Protein AF-A0A177NGC6-F1 (afdb_monomer_lite)

pLDDT: mean 91.25, std 7.5, range [57.97, 98.06]

Organism: NCBI:txid702114

Radius of gyration: 17.83 Å; chains: 1; bounding box: 45×36×46 Å

InterPro domains:
  IPR018560 Domain of unknown function DUF2016 [PF09436] (1-61)
  IPR022499 ParB-related, ThiF-related cassette, protein A [TIGR03735] (10-179)
  IPR028090 JAB domain, prokaryotic [PF14464] (69-160)

Secondary structure (DSSP, 8-state):
---SSSSPPPPPPTT-EEEEEETTEEEEEEE-SSEEEEEEEEE-SS--SS------EEEETT-PBPHHHHHHHHHHHHHHTTS--EEEEEEETTTTEEEEE---EEEEETTEEEE---PPTTEEEEEEEEE-TTSPP---HHHHHHGGG-EEEEEEEE-TTSS-EEEEEEEETTEEEE-S-GGGGB-

Foldseek 3Di:
DAAQDDDGDDADDALDWDWDQAQQGIWIFYHYPFKTFTGDPDGDPGGDPHHDPPDGDIDTPLAFAAVVVVVVVLVVLLVQAPWKAKWFFKQQQVVRHTDIGGFAWPDTDQQDTDGDPDDPPRIDTAEIEMENRQAADDDDVVNLVVLQQDQYKYKYWHNSNDPIDMFIWGRDNSDTDGDPDPCVRYD

Structure (mmCIF, N/CA/C/O backbone):
data_AF-A0A177NGC6-F1
#
_entry.id   AF-A0A177NGC6-F1
#
loop_
_atom_site.group_PDB
_atom_site.id
_atom_site.type_symbol
_atom_site.label_atom_id
_atom_site.label_alt_id
_atom_site.label_comp_id
_atom_site.label_asym_id
_atom_site.label_entity_id
_atom_site.label_seq_id
_atom_site.pdbx_PDB_ins_code
_atom_site.Cartn_x
_atom_site.Cartn_y
_atom_site.Cartn_z
_atom_site.occupancy
_atom_site.B_iso_or_equiv
_atom_site.auth_seq_id
_atom_site.auth_comp_id
_atom_site.auth_asym_id
_atom_site.auth_atom_id
_atom_site.pdbx_PDB_model_num
ATOM 1 N N . MET A 1 1 ? -10.668 3.795 23.012 1.00 88.81 1 MET A N 1
ATOM 2 C CA . MET A 1 1 ? -11.627 2.672 23.129 1.00 88.81 1 MET A CA 1
ATOM 3 C C . MET A 1 1 ? -12.893 3.051 22.392 1.00 88.81 1 MET A C 1
ATOM 5 O O . MET A 1 1 ? -13.293 4.201 22.513 1.00 88.81 1 MET A O 1
ATOM 9 N N . GLN A 1 2 ? -13.501 2.135 21.643 1.00 92.44 2 GLN A N 1
ATOM 10 C CA . GLN A 1 2 ? -14.753 2.387 20.935 1.00 92.44 2 GLN A CA 1
ATOM 11 C C . GLN A 1 2 ? -15.916 2.480 21.943 1.00 92.44 2 GLN A C 1
ATOM 13 O O . GLN A 1 2 ? -16.160 1.507 22.665 1.00 92.44 2 GLN A O 1
ATOM 18 N N . PRO A 1 3 ? -16.642 3.611 22.022 1.00 90.31 3 PRO A N 1
ATOM 19 C CA . PRO A 1 3 ? -17.771 3.750 22.939 1.00 90.31 3 PRO A CA 1
ATOM 20 C C . PRO A 1 3 ? -18.881 2.746 22.615 1.00 90.31 3 PRO A C 1
ATOM 22 O O . PRO A 1 3 ? -19.220 2.551 21.449 1.00 90.31 3 PRO A O 1
ATOM 25 N N . LEU A 1 4 ? -19.442 2.107 23.645 1.00 89.19 4 LEU A N 1
ATOM 26 C CA . LEU A 1 4 ? -20.596 1.209 23.496 1.00 89.19 4 LEU A CA 1
ATOM 27 C C . LEU A 1 4 ? -21.888 1.994 23.212 1.00 89.19 4 LEU A C 1
ATOM 29 O O . LEU A 1 4 ? -22.722 1.555 22.425 1.00 89.19 4 LEU A O 1
ATOM 33 N N . PHE A 1 5 ? -22.014 3.168 23.831 1.00 85.31 5 PHE A N 1
ATOM 34 C CA . PHE A 1 5 ? -23.081 4.146 23.636 1.00 85.31 5 PHE A CA 1
ATOM 35 C C . PHE A 1 5 ? -22.455 5.543 23.525 1.00 85.31 5 PHE A C 1
ATOM 37 O O . PHE A 1 5 ? -21.385 5.776 24.093 1.00 85.31 5 PHE A O 1
ATOM 44 N N . GLY A 1 6 ? -23.124 6.473 22.842 1.00 75.94 6 GLY A N 1
ATOM 45 C CA . GLY A 1 6 ? -22.646 7.848 22.663 1.00 75.94 6 GLY A CA 1
ATOM 46 C C . GLY A 1 6 ? -21.999 8.104 21.300 1.00 75.94 6 GLY A C 1
ATOM 47 O O . GLY A 1 6 ? -22.245 7.380 20.335 1.00 75.94 6 GLY A O 1
ATOM 48 N N . GLU A 1 7 ? -21.218 9.179 21.213 1.00 74.50 7 GLU A N 1
ATOM 49 C CA . GLU A 1 7 ? -20.669 9.682 19.951 1.00 74.50 7 GLU A CA 1
ATOM 50 C C . GLU A 1 7 ? -19.548 8.794 19.390 1.00 74.50 7 GLU A C 1
ATOM 52 O O . GLU 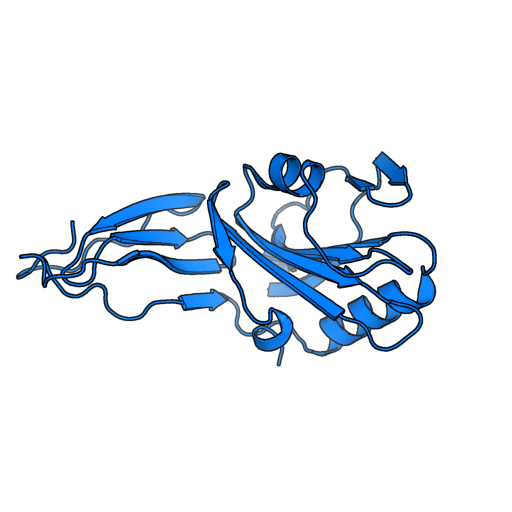A 1 7 ? -18.779 8.163 20.121 1.00 74.50 7 GLU A O 1
ATOM 57 N N . LYS A 1 8 ? -19.450 8.750 18.055 1.00 82.62 8 LYS A N 1
ATOM 58 C CA . LYS A 1 8 ? -18.365 8.064 17.346 1.00 82.62 8 LYS A CA 1
ATOM 59 C C . LYS A 1 8 ? -17.031 8.721 17.711 1.00 82.62 8 LYS A C 1
ATOM 61 O O . LYS A 1 8 ? -16.960 9.936 17.874 1.00 82.62 8 LYS A O 1
ATOM 66 N N . LEU A 1 9 ? -15.962 7.925 17.787 1.00 87.88 9 LEU A N 1
ATOM 67 C CA . LEU A 1 9 ? -14.617 8.476 17.939 1.00 87.88 9 LEU A CA 1
ATOM 68 C C . LEU A 1 9 ? -14.339 9.500 16.824 1.00 87.88 9 LEU A C 1
ATOM 70 O O . LEU A 1 9 ? -14.693 9.235 15.669 1.00 87.88 9 LEU A O 1
ATOM 74 N N . PRO A 1 10 ? -13.672 10.627 17.134 1.00 89.88 10 PRO A N 1
ATOM 75 C CA . PRO A 1 10 ? -13.247 11.572 16.107 1.00 89.88 10 PRO A CA 1
ATOM 76 C C . PRO A 1 10 ? -12.348 10.865 15.090 1.00 89.88 10 PRO A C 1
ATOM 78 O O . PRO A 1 10 ? -11.747 9.833 1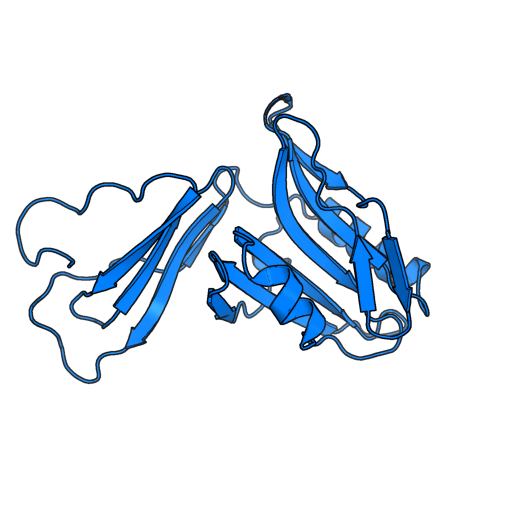5.407 1.00 89.88 10 PRO A O 1
ATOM 81 N N . ALA A 1 11 ? -12.235 11.408 13.879 1.00 87.44 11 ALA A N 1
ATOM 82 C CA . ALA A 1 11 ? -11.290 10.886 12.893 1.00 87.44 11 ALA A CA 1
ATOM 83 C C . ALA A 1 11 ? -9.856 10.875 13.468 1.00 87.44 11 ALA A C 1
ATOM 85 O O . ALA A 1 11 ? -9.528 11.737 14.292 1.00 87.44 11 ALA A O 1
ATOM 86 N N . PRO A 1 12 ? -9.009 9.896 13.101 1.00 89.50 12 PRO A N 1
ATOM 87 C CA . PRO A 1 12 ? -7.597 9.947 13.458 1.00 89.50 12 PRO A CA 1
ATOM 88 C C . PRO A 1 12 ? -6.943 11.203 12.865 1.00 89.50 12 PRO A C 1
ATOM 90 O O . PRO A 1 12 ? -7.346 11.686 11.807 1.00 89.50 12 PRO A O 1
ATOM 93 N N . GLU A 1 13 ? -5.938 11.738 13.556 1.00 88.12 13 GLU A N 1
ATOM 94 C CA . GLU A 1 13 ? -5.143 12.848 13.029 1.00 88.12 13 GLU A CA 1
ATOM 95 C C . GLU A 1 13 ? -4.376 12.394 11.770 1.00 88.12 13 GLU A C 1
ATOM 97 O O . GLU A 1 13 ? -3.762 11.321 11.803 1.00 88.12 13 GLU A O 1
ATOM 102 N N . PRO A 1 14 ? -4.373 13.184 10.677 1.00 87.06 14 PRO A N 1
ATOM 103 C CA . PRO A 1 14 ? -3.610 12.855 9.477 1.00 87.06 14 PRO A CA 1
ATOM 104 C C . PRO A 1 14 ? -2.121 12.624 9.754 1.00 87.06 14 PRO A C 1
ATOM 106 O O . PRO A 1 14 ? -1.496 13.358 10.518 1.00 87.06 14 PRO A O 1
ATOM 109 N N . GLY A 1 15 ? -1.555 11.590 9.131 1.00 81.94 15 GLY A N 1
ATOM 110 C CA . GLY A 1 15 ? -0.153 11.194 9.287 1.00 81.94 15 GLY A CA 1
ATOM 111 C C . GLY A 1 15 ? 0.155 10.445 10.588 1.00 81.94 15 GLY A C 1
ATOM 112 O O . GLY A 1 15 ? 1.295 10.044 10.799 1.00 81.94 15 GLY A O 1
ATOM 113 N N . LYS A 1 16 ? -0.837 10.218 11.457 1.00 87.69 16 LYS A N 1
ATOM 114 C CA . LYS A 1 16 ? -0.690 9.421 12.681 1.00 87.69 16 LYS A CA 1
ATOM 115 C C . LYS A 1 16 ? -1.552 8.166 12.615 1.00 87.69 16 LYS A C 1
ATOM 117 O O . LYS A 1 16 ? -2.513 8.076 11.852 1.00 87.69 16 LYS A O 1
ATOM 122 N N . HIS A 1 17 ? -1.218 7.199 13.462 1.00 93.06 17 HIS A N 1
ATOM 123 C CA . HIS A 1 17 ? -2.052 6.031 13.711 1.00 93.06 17 HIS A CA 1
ATOM 124 C C . HIS A 1 17 ? -2.487 5.983 15.177 1.00 93.06 17 HIS A C 1
ATOM 126 O O . HIS A 1 17 ? -1.847 6.557 16.059 1.00 93.06 17 HIS A O 1
ATOM 132 N N . ARG A 1 18 ? -3.584 5.278 15.444 1.00 95.06 18 ARG A N 1
ATOM 133 C CA . ARG A 1 18 ? -4.042 4.954 16.797 1.00 95.06 18 ARG A CA 1
ATOM 134 C C . ARG A 1 18 ? -4.534 3.518 16.866 1.00 95.06 18 ARG A C 1
ATOM 136 O O . ARG A 1 18 ? -4.994 2.968 15.870 1.00 95.06 18 ARG A O 1
ATOM 143 N N . PHE A 1 19 ? -4.529 2.955 18.068 1.00 96.44 19 PHE A N 1
ATOM 144 C CA . PHE A 1 19 ? -5.180 1.678 18.340 1.00 96.44 19 PHE A CA 1
ATOM 145 C C . PHE A 1 19 ? -6.566 1.903 18.937 1.00 96.44 19 PHE A C 1
ATOM 147 O O . PHE A 1 19 ? -6.741 2.674 19.886 1.00 96.44 19 PHE A O 1
ATOM 154 N N . VAL A 1 20 ? -7.559 1.206 18.392 1.00 96.31 20 VAL A N 1
ATOM 155 C CA . VAL A 1 20 ? -8.933 1.228 18.890 1.00 96.31 20 VAL A CA 1
ATOM 156 C C . VAL A 1 20 ? -9.332 -0.178 19.299 1.00 96.31 20 VAL A C 1
ATOM 158 O O . VAL A 1 20 ? -9.279 -1.115 18.510 1.00 96.31 20 VAL A O 1
ATOM 161 N N . ILE A 1 21 ? -9.749 -0.315 20.554 1.00 96.75 21 ILE A N 1
ATOM 162 C CA . ILE A 1 21 ? -10.333 -1.549 21.076 1.00 96.75 21 ILE A CA 1
ATOM 163 C C . ILE A 1 21 ? -11.853 -1.432 20.994 1.00 96.75 21 ILE A C 1
ATOM 165 O O . ILE A 1 21 ? -12.414 -0.445 21.480 1.00 96.75 21 ILE A O 1
ATOM 169 N N . GLY A 1 22 ? -12.500 -2.432 20.404 1.00 95.75 22 GLY A N 1
ATOM 170 C CA . GLY A 1 22 ? -13.951 -2.589 20.344 1.00 95.75 22 GLY A CA 1
ATOM 171 C C . GLY A 1 22 ? -14.372 -4.009 20.717 1.00 95.75 22 GLY A C 1
ATOM 172 O O . GLY A 1 22 ? -13.558 -4.796 21.200 1.00 95.75 22 GLY A O 1
ATOM 173 N N . GLN A 1 23 ? -15.647 -4.347 20.528 1.00 96.00 23 GLN A N 1
ATOM 174 C CA . GLN A 1 23 ? -16.188 -5.646 20.955 1.00 96.00 23 GLN A CA 1
ATOM 175 C C . GLN A 1 23 ? -15.504 -6.846 20.274 1.00 96.00 23 GLN A C 1
ATOM 177 O O . GLN A 1 23 ? -15.455 -7.924 20.865 1.00 96.00 23 GLN A O 1
ATOM 182 N N . GLU A 1 24 ? -14.983 -6.665 19.054 1.00 95.88 24 GLU A N 1
ATOM 183 C CA . GLU A 1 24 ? -14.336 -7.702 18.242 1.00 95.88 24 GLU A CA 1
ATOM 184 C C . GLU A 1 24 ? -12.838 -7.886 18.551 1.00 95.88 24 GLU A C 1
ATOM 186 O O . GLU A 1 24 ? -12.244 -8.888 18.148 1.00 95.88 24 GLU A O 1
ATOM 191 N N . GLY A 1 25 ? -12.207 -6.939 19.254 1.00 96.88 25 GLY A N 1
ATOM 192 C CA . GLY A 1 25 ? -10.763 -6.927 19.498 1.00 96.88 25 GLY A CA 1
ATOM 193 C C . GLY A 1 25 ? -10.137 -5.553 19.279 1.00 96.88 25 GLY A C 1
ATOM 194 O O . GLY A 1 25 ? -10.729 -4.532 19.621 1.00 96.88 25 GLY A O 1
ATOM 195 N N . VAL A 1 26 ? -8.925 -5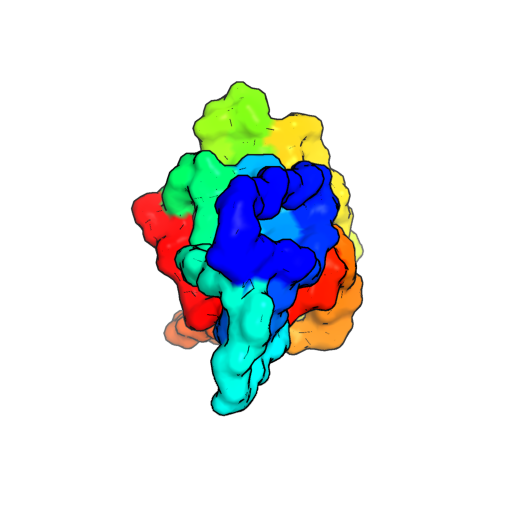.533 18.731 1.00 97.50 26 VAL A N 1
ATOM 196 C CA . VAL A 1 26 ? -8.105 -4.337 18.516 1.00 97.50 26 VAL A CA 1
ATOM 197 C C . VAL A 1 26 ? -7.877 -4.129 17.025 1.00 97.50 26 VAL A C 1
ATOM 199 O O . VAL A 1 26 ? -7.474 -5.056 16.321 1.00 97.50 26 VAL A O 1
ATOM 202 N N . VAL A 1 27 ? -8.081 -2.899 16.562 1.00 97.19 27 VAL A N 1
ATOM 203 C CA . VAL A 1 27 ? -7.704 -2.439 15.220 1.00 97.19 27 VAL A CA 1
ATOM 204 C C . VAL A 1 27 ? -6.692 -1.304 15.311 1.00 97.19 27 VAL A C 1
ATOM 206 O O . VAL A 1 27 ? -6.683 -0.547 16.285 1.00 97.19 27 VAL A O 1
ATOM 209 N N . ILE A 1 28 ? -5.867 -1.169 14.278 1.00 96.56 28 ILE A N 1
ATOM 210 C CA . ILE A 1 28 ? -5.161 0.074 13.978 1.00 96.56 28 ILE A CA 1
ATOM 211 C C . ILE A 1 28 ? -6.064 0.935 13.092 1.00 96.56 28 ILE A C 1
ATOM 213 O O . ILE A 1 28 ? -6.726 0.423 12.190 1.00 96.56 28 ILE A O 1
ATOM 217 N N . GLU A 1 29 ? -6.095 2.234 13.351 1.00 96.31 29 GLU A N 1
ATOM 218 C CA . GLU A 1 29 ? -6.732 3.234 12.499 1.00 96.31 29 GLU A CA 1
ATOM 219 C C . GLU A 1 29 ? -5.707 4.296 12.128 1.00 96.31 29 GLU A C 1
ATOM 221 O O . GLU A 1 29 ? -5.017 4.816 13.008 1.00 96.31 29 GLU A O 1
ATOM 226 N N . ALA A 1 30 ? -5.630 4.643 10.849 1.00 95.75 30 ALA A N 1
ATOM 227 C CA . ALA A 1 30 ? -4.755 5.705 10.376 1.00 95.75 30 ALA A CA 1
ATOM 228 C C . ALA A 1 30 ? -5.333 6.360 9.120 1.00 95.75 30 ALA A C 1
ATOM 230 O O . ALA A 1 30 ? -6.052 5.726 8.346 1.00 95.75 30 ALA A O 1
ATOM 231 N N . ILE A 1 31 ? -5.007 7.635 8.926 1.00 95.44 31 ILE A N 1
ATOM 232 C CA . ILE A 1 31 ? -5.343 8.384 7.717 1.00 95.44 31 ILE A CA 1
ATOM 233 C C . ILE A 1 31 ? -4.133 9.208 7.286 1.00 95.44 31 ILE A C 1
ATOM 235 O O . ILE A 1 31 ? -3.449 9.789 8.126 1.00 95.44 31 ILE A O 1
ATOM 239 N N . ASN A 1 32 ? -3.842 9.250 5.994 1.00 94.06 32 ASN A N 1
ATOM 240 C CA . ASN A 1 32 ? -2.907 10.202 5.399 1.00 94.06 32 ASN A CA 1
ATOM 241 C C . ASN A 1 32 ? -3.555 10.831 4.159 1.00 94.06 32 ASN A C 1
ATOM 243 O O . ASN A 1 32 ? -4.772 10.743 3.991 1.00 94.06 32 ASN A O 1
ATOM 247 N N . GLU A 1 33 ? -2.770 11.487 3.305 1.00 94.25 33 GLU A N 1
ATOM 248 C CA . GLU A 1 33 ? -3.295 12.142 2.105 1.00 94.25 33 GLU A CA 1
ATOM 249 C C . GLU A 1 33 ? -4.059 11.181 1.186 1.00 94.25 33 GLU A C 1
ATOM 251 O O . GLU A 1 33 ? -5.142 11.510 0.718 1.00 94.25 33 GLU A O 1
ATOM 256 N N . VAL A 1 34 ? -3.571 9.951 1.032 1.00 96.38 34 VAL A N 1
ATOM 257 C CA . VAL A 1 34 ? -4.033 9.014 0.000 1.00 96.38 34 VAL A CA 1
ATOM 258 C C . VAL A 1 34 ? -4.809 7.815 0.533 1.00 96.38 34 VAL A C 1
ATOM 260 O O . VAL A 1 34 ? -5.567 7.196 -0.213 1.00 96.38 34 VAL A O 1
ATOM 263 N N . LEU A 1 35 ? -4.659 7.488 1.815 1.00 95.81 35 LEU A N 1
ATOM 264 C CA . LEU A 1 35 ? -5.142 6.256 2.429 1.00 95.81 35 LEU A CA 1
ATOM 265 C C . LEU A 1 35 ? -5.920 6.546 3.712 1.00 95.81 35 LEU A C 1
ATOM 267 O O . LEU A 1 35 ? -5.511 7.344 4.554 1.00 95.81 35 LEU A O 1
ATOM 271 N N . GLU A 1 36 ? -7.024 5.829 3.886 1.00 95.50 36 GLU A N 1
ATOM 272 C CA . GLU A 1 36 ? -7.676 5.612 5.174 1.00 95.50 36 GLU A CA 1
ATOM 273 C C . GLU A 1 36 ? -7.688 4.109 5.450 1.00 95.50 36 GLU A C 1
ATOM 275 O O . GLU A 1 36 ? -8.107 3.319 4.603 1.00 95.50 36 GLU A O 1
ATOM 280 N N . VAL A 1 37 ? -7.225 3.704 6.630 1.00 95.62 37 VAL A N 1
ATOM 281 C CA . VAL A 1 37 ? -7.147 2.290 7.002 1.00 95.62 37 VAL A CA 1
ATOM 282 C C . VAL A 1 37 ? -7.783 2.031 8.356 1.00 95.62 37 VAL A C 1
ATOM 284 O O . VAL A 1 37 ? -7.637 2.810 9.301 1.00 95.62 37 VAL A O 1
ATOM 287 N N . ARG A 1 38 ? -8.451 0.882 8.451 1.00 95.50 38 ARG A N 1
ATOM 288 C CA . ARG A 1 38 ? -8.871 0.261 9.706 1.00 95.50 38 ARG A CA 1
ATOM 289 C C . ARG A 1 38 ? -8.603 -1.232 9.618 1.00 95.50 38 ARG A C 1
ATOM 291 O O . ARG A 1 38 ? -9.365 -1.948 8.974 1.00 95.50 38 ARG A O 1
ATOM 298 N N . LEU A 1 39 ? -7.524 -1.699 10.239 1.00 95.62 39 LEU A N 1
ATOM 299 C CA . LEU A 1 39 ? -7.040 -3.071 10.063 1.00 95.62 39 LEU A CA 1
ATOM 300 C C . LEU A 1 39 ? -6.959 -3.820 11.396 1.00 95.62 39 LEU A C 1
ATOM 302 O O . LEU A 1 39 ? -6.574 -3.226 12.405 1.00 95.62 39 LEU A O 1
ATOM 306 N N . PRO A 1 40 ? -7.329 -5.112 11.433 1.00 95.25 40 PRO A N 1
ATOM 307 C CA . PRO A 1 40 ? -7.295 -5.902 12.656 1.00 95.25 40 PRO A CA 1
ATOM 308 C C . PRO A 1 40 ? -5.854 -6.153 13.106 1.00 95.25 40 PRO A C 1
ATOM 310 O O . PRO A 1 40 ? -5.032 -6.642 12.340 1.00 95.25 40 PRO A O 1
ATOM 313 N N . VAL A 1 41 ? -5.579 -5.867 14.377 1.00 96.06 41 VAL A N 1
ATOM 314 C CA . VAL A 1 41 ? -4.292 -6.136 15.043 1.00 96.06 41 VAL A CA 1
ATOM 315 C C . VAL A 1 41 ? -4.402 -7.389 15.904 1.00 96.06 41 VAL A C 1
ATOM 317 O O . VAL A 1 41 ? -3.538 -8.257 15.875 1.00 96.06 41 VAL A O 1
ATOM 320 N N . ALA A 1 42 ? -5.495 -7.507 16.656 1.00 95.62 42 ALA A N 1
ATOM 321 C CA . ALA A 1 42 ? -5.784 -8.671 17.481 1.00 95.62 42 ALA A CA 1
ATOM 322 C C . ALA A 1 42 ? -7.291 -8.905 17.528 1.00 95.62 42 ALA A C 1
ATOM 324 O O . ALA A 1 42 ? -8.069 -7.961 17.658 1.00 95.62 42 ALA A O 1
ATOM 325 N N . ARG A 1 43 ? -7.719 -10.165 17.454 1.00 95.31 43 ARG A N 1
ATOM 326 C CA . ARG A 1 43 ? -9.128 -10.539 17.619 1.00 95.31 43 ARG A CA 1
ATOM 327 C C . ARG A 1 43 ? -9.364 -11.048 19.028 1.00 95.31 43 ARG A C 1
ATOM 329 O O . ARG A 1 43 ? -8.547 -11.794 19.562 1.00 95.31 43 ARG A O 1
ATOM 336 N N . SER A 1 44 ? -10.490 -10.666 19.614 1.00 95.88 44 SER A N 1
ATOM 337 C CA . SER A 1 44 ? -10.918 -11.223 20.890 1.00 95.88 44 SER A CA 1
ATOM 338 C C . SER A 1 44 ? -11.667 -12.536 20.670 1.00 95.88 44 SER A C 1
ATOM 340 O O . SER A 1 44 ? -12.503 -12.645 19.774 1.00 95.88 44 SER A O 1
ATOM 342 N N . ILE A 1 45 ? -11.389 -13.532 21.513 1.00 96.31 45 ILE A N 1
ATOM 343 C CA . ILE A 1 45 ? -12.119 -14.811 21.532 1.00 96.31 45 ILE A CA 1
ATOM 344 C C . ILE A 1 45 ? -13.497 -14.695 22.204 1.00 96.31 45 ILE A C 1
ATOM 346 O O . ILE A 1 45 ? -14.348 -15.561 22.032 1.00 96.31 45 ILE A O 1
ATOM 350 N N . VAL A 1 46 ? -13.718 -13.624 22.970 1.00 95.69 46 VAL A N 1
ATOM 351 C CA . VAL A 1 46 ? -14.995 -13.287 23.613 1.00 95.69 46 VAL A CA 1
ATOM 352 C C . VAL A 1 46 ? -15.407 -11.865 23.256 1.00 95.69 46 VAL A C 1
ATOM 354 O O . VAL A 1 46 ? -14.570 -11.027 22.926 1.00 95.69 46 VAL A O 1
ATOM 357 N N . LYS A 1 47 ? -16.696 -11.554 23.361 1.00 95.56 47 LYS A N 1
ATOM 358 C CA . LYS A 1 47 ? -17.189 -10.201 23.102 1.00 95.56 47 LYS A CA 1
ATOM 359 C C . LYS A 1 47 ? -16.742 -9.243 24.214 1.00 95.56 47 LYS A C 1
ATOM 361 O O . LYS A 1 47 ? -17.122 -9.431 25.368 1.00 95.56 47 LYS A O 1
ATOM 366 N N . LEU A 1 48 ? -15.951 -8.225 23.875 1.00 95.12 48 LEU A N 1
ATOM 367 C CA . LEU A 1 48 ? -15.511 -7.202 24.835 1.00 95.12 48 LEU A CA 1
ATOM 368 C C . LEU A 1 48 ? -16.636 -6.181 25.115 1.00 95.12 48 LEU A C 1
ATOM 370 O O . LEU A 1 48 ? -17.483 -5.965 24.246 1.00 95.12 48 LEU A O 1
ATOM 374 N N . PRO A 1 49 ? -16.659 -5.515 26.289 1.00 94.88 49 PRO A N 1
ATOM 375 C CA . PRO A 1 49 ? -17.732 -4.593 26.686 1.00 94.88 49 PRO A CA 1
ATOM 376 C C . PRO A 1 49 ? -17.606 -3.192 26.042 1.00 94.88 49 PRO A C 1
ATOM 378 O O . PRO A 1 49 ? -17.844 -2.175 26.690 1.00 94.88 49 PRO A O 1
ATOM 381 N N . TYR A 1 50 ? -17.210 -3.130 24.770 1.00 95.56 50 TYR A N 1
ATOM 382 C CA . TYR A 1 50 ? -17.006 -1.900 23.992 1.00 95.56 50 TYR A CA 1
ATOM 383 C C . TYR A 1 50 ? -17.929 -1.874 22.770 1.00 95.56 50 TYR A C 1
ATOM 385 O O . TYR A 1 50 ? -18.608 -2.855 22.482 1.00 95.56 50 TYR A O 1
ATOM 393 N N . GLY A 1 51 ? -17.975 -0.759 22.042 1.00 94.81 51 GLY A N 1
ATOM 394 C CA . GLY A 1 51 ? -18.758 -0.675 20.806 1.00 94.81 51 GLY A CA 1
ATOM 395 C C . GLY A 1 51 ? -18.176 -1.504 19.657 1.00 94.81 51 GLY A C 1
ATOM 396 O O . GLY A 1 51 ? -17.026 -1.946 19.706 1.00 94.81 51 GLY A O 1
ATOM 397 N N . ALA A 1 52 ? -18.976 -1.686 18.605 1.00 93.50 52 ALA A N 1
ATOM 398 C CA . ALA A 1 52 ? -18.557 -2.350 17.372 1.00 93.50 52 ALA A CA 1
ATOM 399 C C . ALA A 1 52 ? -17.479 -1.548 16.635 1.00 93.50 52 ALA A C 1
ATOM 401 O O . ALA A 1 52 ? -17.629 -0.341 16.438 1.00 93.50 52 ALA A O 1
ATOM 402 N N . LEU A 1 53 ? -16.425 -2.226 16.179 1.00 92.31 53 LEU A N 1
ATOM 403 C CA . LEU A 1 53 ? -15.357 -1.612 15.386 1.00 92.31 53 LEU A CA 1
ATOM 404 C C . LEU A 1 53 ? -15.799 -1.207 13.974 1.00 92.31 53 LEU A C 1
ATOM 406 O O . LEU A 1 53 ? -15.053 -0.505 13.306 1.00 92.31 53 LEU A O 1
ATOM 410 N N . GLY A 1 54 ? -16.988 -1.595 13.509 1.00 89.75 54 GLY A N 1
ATOM 411 C CA . GLY A 1 54 ? -17.490 -1.215 12.184 1.00 89.75 54 GLY A CA 1
ATOM 412 C C . GLY A 1 54 ? -16.686 -1.815 11.024 1.00 89.75 54 GLY A C 1
ATOM 413 O O . GLY A 1 54 ? -16.041 -2.854 11.175 1.00 89.75 54 GLY A O 1
ATOM 414 N N . GLU A 1 55 ? -16.763 -1.171 9.856 1.00 90.94 55 GLU A N 1
ATOM 415 C CA . GLU A 1 55 ? -16.114 -1.627 8.621 1.00 90.94 55 GLU A CA 1
ATOM 416 C C . GLU A 1 55 ? -14.586 -1.547 8.716 1.00 90.94 55 GLU A C 1
ATOM 418 O O . GLU A 1 55 ? -14.027 -0.527 9.117 1.00 90.94 55 GLU A O 1
ATOM 423 N N . GLN A 1 56 ? -13.920 -2.641 8.350 1.00 91.88 56 GLN A N 1
ATOM 424 C CA . GLN A 1 56 ? -12.465 -2.775 8.337 1.00 91.88 56 GLN A CA 1
ATOM 425 C C . GLN A 1 56 ? -11.989 -2.907 6.894 1.00 91.88 56 GLN A C 1
ATOM 427 O O . GLN A 1 56 ? -12.625 -3.594 6.096 1.00 91.88 56 GLN A O 1
ATOM 432 N N . GLY A 1 57 ? -10.856 -2.293 6.574 1.00 92.88 57 GLY A N 1
ATOM 433 C CA . GLY A 1 57 ? -10.291 -2.320 5.234 1.00 92.88 57 GLY A CA 1
ATOM 434 C C . GLY A 1 57 ? -9.301 -1.193 4.979 1.00 92.88 57 GLY A C 1
ATOM 435 O O . GLY A 1 57 ? -8.897 -0.464 5.890 1.00 92.88 57 GLY A O 1
ATOM 436 N N . VAL A 1 58 ? -8.924 -1.080 3.710 1.00 94.00 58 VAL A N 1
ATOM 437 C CA . VAL A 1 58 ? -8.085 -0.018 3.156 1.00 94.00 58 VAL A CA 1
ATOM 438 C C . VAL A 1 58 ? -8.923 0.731 2.131 1.00 94.00 58 VAL A C 1
ATOM 440 O O . VAL A 1 58 ? -9.515 0.109 1.251 1.00 94.00 58 VAL A O 1
ATOM 443 N N . ARG A 1 59 ? -8.974 2.056 2.240 1.00 94.44 59 ARG A N 1
ATOM 444 C CA . ARG A 1 59 ? -9.701 2.931 1.324 1.00 94.44 59 ARG A CA 1
ATOM 445 C C . ARG A 1 59 ? -8.740 3.933 0.703 1.00 94.44 59 ARG A C 1
ATOM 447 O O . ARG A 1 59 ? -8.100 4.701 1.420 1.00 94.44 59 ARG A O 1
ATOM 454 N N . LEU A 1 60 ? -8.691 3.956 -0.626 1.00 96.38 60 LEU A N 1
ATOM 455 C CA . LEU A 1 60 ? -8.023 5.017 -1.370 1.00 96.38 60 LEU A CA 1
ATOM 456 C C . LEU A 1 60 ? -8.889 6.279 -1.340 1.00 96.38 60 LEU A C 1
ATOM 458 O O . LEU A 1 60 ? -10.070 6.251 -1.696 1.00 96.38 60 LEU A O 1
ATOM 462 N N . ARG A 1 61 ? -8.321 7.398 -0.887 1.00 96.00 61 ARG A N 1
ATOM 463 C CA . ARG A 1 61 ? -9.052 8.665 -0.722 1.00 96.00 61 ARG A CA 1
ATOM 464 C C . ARG A 1 61 ? -9.417 9.324 -2.053 1.00 96.00 61 ARG A C 1
ATOM 466 O O . ARG A 1 61 ? -10.384 10.082 -2.082 1.00 96.00 61 ARG A O 1
ATOM 473 N N . HIS A 1 62 ? -8.700 8.986 -3.123 1.00 96.88 62 HIS A N 1
ATOM 474 C CA . HIS A 1 62 ? -8.851 9.572 -4.457 1.00 96.88 62 HIS A CA 1
ATOM 475 C C . HIS A 1 62 ? -9.396 8.590 -5.509 1.00 96.88 62 HIS A C 1
ATOM 477 O O . HIS A 1 62 ? -9.292 8.840 -6.707 1.00 96.88 62 HIS A O 1
ATOM 483 N N . GLY A 1 63 ? -10.035 7.504 -5.062 1.00 96.31 63 GLY A N 1
ATOM 484 C CA . GLY A 1 63 ? -10.578 6.469 -5.943 1.00 96.31 63 GLY A CA 1
ATOM 485 C C . GLY A 1 63 ? -9.558 5.376 -6.283 1.00 96.31 63 GLY A C 1
ATOM 486 O O . GLY A 1 63 ? -8.495 5.328 -5.672 1.00 96.31 63 GLY A O 1
ATOM 487 N N . PRO A 1 64 ? -9.902 4.448 -7.187 1.00 96.69 64 PRO A N 1
ATOM 488 C CA . PRO A 1 64 ? -8.999 3.382 -7.608 1.00 96.69 64 PRO A CA 1
ATOM 489 C C . PRO A 1 64 ? -7.827 3.917 -8.445 1.00 96.69 64 PRO A C 1
ATOM 491 O O . PRO A 1 64 ? -7.938 4.932 -9.135 1.00 96.69 64 PRO A O 1
ATOM 494 N N . ILE A 1 65 ? -6.699 3.209 -8.394 1.00 97.69 65 ILE A N 1
ATOM 495 C CA . ILE A 1 65 ? -5.524 3.479 -9.225 1.00 97.69 65 ILE A CA 1
ATOM 496 C C . ILE A 1 65 ? -5.849 3.059 -10.670 1.00 97.69 65 ILE A C 1
ATOM 498 O O . ILE A 1 65 ? -6.338 1.953 -10.875 1.00 97.69 65 ILE A O 1
ATOM 502 N N . PRO A 1 66 ? -5.544 3.864 -11.700 1.00 97.81 66 PRO A N 1
ATOM 503 C CA . PRO A 1 66 ? -5.794 3.468 -13.081 1.00 97.81 66 PRO A CA 1
ATOM 504 C C . PRO A 1 66 ? -5.090 2.156 -13.446 1.00 97.81 66 PRO A C 1
ATOM 506 O O . PRO A 1 66 ? -3.870 2.037 -13.292 1.00 97.81 66 PRO A O 1
ATOM 509 N N . ILE A 1 67 ? -5.826 1.195 -14.010 1.00 96.69 67 ILE A N 1
ATOM 510 C CA . ILE A 1 67 ? -5.291 -0.113 -14.431 1.00 96.69 67 ILE A CA 1
ATOM 511 C C . ILE A 1 67 ? -4.118 -0.009 -15.423 1.00 96.69 67 ILE A C 1
ATOM 513 O O . ILE A 1 67 ? -3.256 -0.888 -15.495 1.00 96.69 67 ILE A O 1
ATOM 517 N N . THR A 1 68 ? -4.029 1.099 -16.160 1.00 97.56 68 THR A N 1
ATOM 518 C CA . THR A 1 68 ? -2.905 1.402 -17.056 1.00 97.56 68 THR A CA 1
ATOM 519 C C . THR A 1 68 ? -1.571 1.500 -16.315 1.00 97.56 68 THR A C 1
ATOM 521 O O . THR A 1 68 ? -0.541 1.132 -16.880 1.00 97.56 68 THR A O 1
ATOM 524 N N . LEU A 1 69 ? -1.571 1.929 -15.048 1.00 98.00 69 LEU A N 1
ATOM 525 C CA . LEU A 1 69 ? -0.368 1.973 -14.218 1.00 98.00 69 LEU A CA 1
ATOM 526 C C . LEU A 1 69 ? 0.074 0.571 -13.790 1.00 98.00 69 LEU A C 1
ATOM 528 O O . LEU A 1 69 ? 1.273 0.304 -13.789 1.00 98.00 69 LEU A O 1
ATOM 532 N N . LEU A 1 70 ? -0.860 -0.352 -13.520 1.00 96.25 70 LEU A N 1
ATOM 533 C CA . LEU A 1 70 ? -0.508 -1.757 -13.275 1.00 96.25 70 LEU A CA 1
ATOM 534 C C . LEU A 1 70 ? 0.173 -2.366 -14.504 1.00 96.25 70 LEU A C 1
ATOM 536 O O . LEU A 1 70 ? 1.225 -2.987 -14.380 1.00 96.25 70 LEU A O 1
ATOM 540 N N . ALA A 1 71 ? -0.383 -2.134 -15.696 1.00 96.38 71 ALA A N 1
ATOM 541 C CA . ALA A 1 71 ? 0.217 -2.607 -16.942 1.00 96.38 71 ALA A CA 1
ATOM 542 C C . ALA A 1 71 ? 1.628 -2.026 -17.163 1.00 96.38 71 ALA A C 1
ATOM 544 O O . ALA A 1 71 ? 2.536 -2.754 -17.568 1.00 96.38 71 ALA A O 1
ATOM 545 N N . ALA A 1 72 ? 1.835 -0.741 -16.852 1.00 97.69 72 ALA A N 1
ATOM 546 C CA . ALA A 1 72 ? 3.148 -0.103 -16.931 1.00 97.69 72 ALA A CA 1
ATOM 547 C C . ALA A 1 72 ? 4.157 -0.726 -15.948 1.00 97.69 72 ALA A C 1
ATOM 549 O O . ALA A 1 72 ? 5.290 -1.014 -16.334 1.00 97.69 72 ALA A O 1
ATOM 550 N N . ILE A 1 73 ? 3.738 -1.000 -14.709 1.00 97.12 73 ILE A N 1
ATOM 551 C CA . ILE A 1 73 ? 4.556 -1.683 -13.695 1.00 97.12 73 ILE A CA 1
ATOM 552 C C . ILE A 1 73 ? 4.935 -3.097 -14.163 1.00 97.12 73 ILE A C 1
ATOM 554 O O . ILE A 1 73 ? 6.100 -3.491 -14.101 1.00 97.12 73 ILE A O 1
ATOM 558 N N . GLU A 1 74 ? 3.982 -3.873 -14.682 1.00 96.06 74 GLU A N 1
ATOM 559 C CA . GLU A 1 74 ? 4.251 -5.232 -15.168 1.00 96.06 74 GLU A CA 1
ATOM 560 C C . GLU A 1 74 ? 5.162 -5.250 -16.402 1.00 96.06 74 GLU A C 1
ATOM 562 O O . GLU A 1 74 ? 6.003 -6.150 -16.554 1.00 96.06 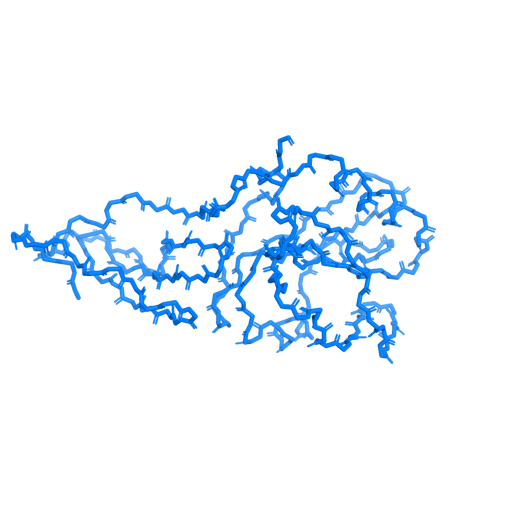74 GLU A O 1
ATOM 567 N N . GLN A 1 75 ? 5.021 -4.251 -17.278 1.00 97.06 75 GLN A N 1
ATOM 568 C CA . GLN A 1 75 ? 5.920 -4.046 -18.406 1.00 97.06 75 GLN A CA 1
ATOM 569 C C . GLN A 1 75 ? 7.337 -3.745 -17.914 1.00 97.06 75 GLN A C 1
ATOM 571 O O . GLN A 1 75 ? 8.277 -4.379 -18.398 1.00 97.06 75 GLN A O 1
ATOM 576 N N . LYS A 1 76 ? 7.491 -2.845 -16.931 1.00 96.75 76 LYS A N 1
ATOM 577 C CA . LYS A 1 76 ? 8.786 -2.524 -16.319 1.00 96.75 76 LYS A CA 1
ATOM 578 C C . LYS A 1 76 ? 9.441 -3.774 -15.752 1.00 96.75 76 LYS A C 1
ATOM 580 O O . LYS A 1 76 ? 10.519 -4.123 -16.225 1.00 96.75 76 LYS A O 1
ATOM 585 N N . ALA A 1 77 ? 8.725 -4.517 -14.909 1.00 95.69 77 ALA A N 1
ATOM 586 C CA . ALA A 1 77 ? 9.186 -5.781 -14.336 1.00 95.69 77 ALA A CA 1
ATOM 587 C C . ALA A 1 77 ? 9.706 -6.769 -15.396 1.00 95.69 77 ALA A C 1
ATOM 589 O O . ALA A 1 77 ? 10.749 -7.397 -15.225 1.00 95.69 77 ALA A O 1
ATOM 590 N N . THR A 1 78 ? 9.000 -6.896 -16.523 1.00 96.88 78 THR A N 1
ATOM 591 C CA . THR A 1 78 ? 9.421 -7.779 -17.625 1.00 96.88 78 THR A CA 1
ATOM 592 C C . THR A 1 78 ? 10.661 -7.244 -18.341 1.00 96.88 78 THR A C 1
ATOM 594 O O . THR A 1 78 ? 11.560 -8.013 -18.666 1.00 96.88 78 THR A O 1
ATOM 597 N N . SER A 1 79 ? 10.703 -5.936 -18.603 1.00 96.31 79 SER A N 1
ATOM 598 C CA . SER A 1 79 ? 11.767 -5.303 -19.389 1.00 96.31 79 SER A CA 1
ATOM 599 C C . SER A 1 79 ? 13.096 -5.170 -18.648 1.00 96.31 79 SER A C 1
ATOM 601 O O . SER A 1 79 ? 14.136 -5.149 -19.300 1.00 96.31 79 SER A O 1
ATOM 603 N N . THR A 1 80 ? 13.072 -5.084 -17.315 1.00 93.50 80 THR A N 1
ATOM 604 C CA . THR A 1 80 ? 14.281 -4.952 -16.488 1.00 93.50 80 THR A CA 1
ATOM 605 C C . THR A 1 80 ? 14.833 -6.296 -16.033 1.00 93.50 80 THR A C 1
ATOM 607 O O . THR A 1 80 ? 15.992 -6.378 -15.650 1.00 93.50 80 THR A O 1
ATOM 610 N N . CYS A 1 81 ? 14.050 -7.374 -16.126 1.00 93.25 81 CYS A N 1
ATOM 611 C CA . CYS A 1 81 ? 14.506 -8.720 -15.800 1.00 93.25 81 CYS A CA 1
ATOM 612 C C . CYS A 1 81 ? 15.761 -9.098 -16.631 1.00 93.25 81 CYS A C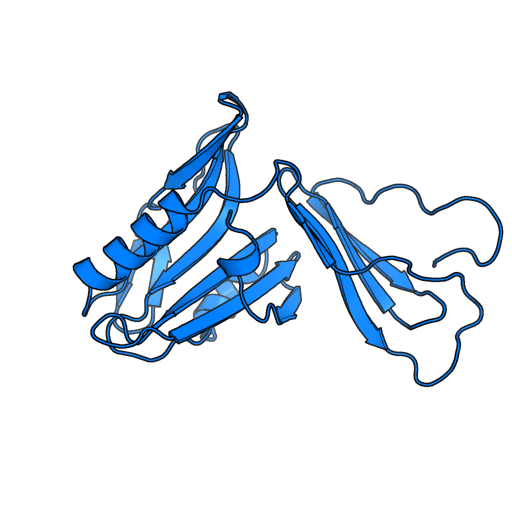 1
ATOM 614 O O . CYS A 1 81 ? 15.723 -9.021 -17.861 1.00 93.25 81 CYS A O 1
ATOM 616 N N . PRO A 1 82 ? 16.855 -9.594 -16.011 1.00 92.56 82 PRO A N 1
ATOM 617 C CA . PRO A 1 82 ? 16.919 -10.208 -14.682 1.00 92.56 82 PRO A CA 1
ATOM 618 C C . PRO A 1 82 ? 17.181 -9.256 -13.513 1.00 92.56 82 PRO A C 1
ATOM 620 O O . PRO A 1 82 ? 17.167 -9.738 -12.382 1.00 92.56 82 PRO A O 1
ATOM 623 N N . ASP A 1 83 ? 17.413 -7.974 -13.772 1.00 90.31 83 ASP A N 1
ATOM 624 C CA . ASP A 1 83 ? 17.708 -6.985 -12.743 1.00 90.31 83 ASP A CA 1
ATOM 625 C C . ASP A 1 83 ? 16.436 -6.541 -12.006 1.00 90.31 83 ASP A C 1
ATOM 627 O O . ASP A 1 83 ? 15.306 -6.701 -12.490 1.00 90.31 83 ASP A O 1
ATOM 631 N N . GLU A 1 84 ? 16.635 -5.990 -10.810 1.00 89.94 84 GLU A N 1
ATOM 632 C CA . GLU A 1 84 ? 15.566 -5.382 -10.026 1.00 89.94 84 GLU A CA 1
ATOM 633 C C . GLU A 1 84 ? 15.188 -4.007 -10.578 1.00 89.94 84 GLU A C 1
ATOM 635 O O . GLU A 1 84 ? 15.961 -3.310 -11.236 1.00 89.94 84 GLU A O 1
ATOM 640 N N . TRP A 1 85 ? 13.963 -3.613 -10.274 1.00 92.75 85 TRP A N 1
ATOM 641 C CA . TRP A 1 85 ? 13.404 -2.308 -10.588 1.00 92.75 85 TRP A CA 1
ATOM 642 C C . TRP A 1 85 ? 12.514 -1.895 -9.431 1.00 92.75 85 TRP A C 1
ATOM 644 O O . TRP A 1 85 ? 11.823 -2.753 -8.882 1.00 92.75 85 TRP A O 1
ATOM 654 N N . ALA A 1 86 ? 12.520 -0.609 -9.097 1.00 93.44 86 ALA A N 1
ATOM 655 C CA . ALA A 1 86 ? 11.647 -0.015 -8.099 1.00 93.44 86 ALA A CA 1
ATOM 656 C C . ALA A 1 86 ? 10.915 1.189 -8.686 1.00 93.44 86 ALA A C 1
ATOM 658 O O . ALA A 1 86 ? 11.443 1.896 -9.546 1.00 93.44 86 ALA A O 1
ATOM 659 N N . GLY A 1 87 ? 9.711 1.428 -8.187 1.00 94.38 87 GLY A N 1
ATOM 660 C CA . GLY A 1 87 ? 8.882 2.550 -8.572 1.00 94.38 87 GLY A CA 1
ATOM 661 C C . GLY A 1 87 ? 7.799 2.822 -7.542 1.00 94.38 87 GLY A C 1
ATOM 662 O O . GLY A 1 87 ? 7.435 1.966 -6.739 1.00 94.38 87 GLY A O 1
ATOM 663 N N . TRP A 1 88 ? 7.247 4.023 -7.608 1.00 95.69 88 TRP A N 1
ATOM 664 C CA . TRP A 1 88 ? 6.129 4.443 -6.783 1.00 95.69 88 TRP A CA 1
ATOM 665 C C . TRP A 1 88 ? 4.944 4.806 -7.661 1.00 95.69 88 TRP A C 1
ATOM 667 O O . TRP A 1 88 ? 5.089 5.550 -8.632 1.00 95.69 88 TRP A O 1
ATOM 677 N N . VAL A 1 89 ? 3.753 4.357 -7.281 1.00 97.12 89 VAL A N 1
ATOM 678 C CA . VAL A 1 89 ? 2.535 5.062 -7.675 1.00 97.12 89 VAL A CA 1
ATOM 679 C C . VAL A 1 89 ? 2.294 6.145 -6.642 1.00 97.12 89 VAL A C 1
ATOM 681 O O . VAL A 1 89 ? 2.075 5.853 -5.463 1.00 97.12 89 VAL A O 1
ATOM 684 N N . ILE A 1 90 ? 2.317 7.390 -7.092 1.00 97.00 90 ILE A N 1
ATOM 685 C CA . ILE A 1 90 ? 2.029 8.553 -6.263 1.00 97.00 90 ILE A CA 1
ATOM 686 C C . ILE A 1 90 ? 0.666 9.140 -6.614 1.00 97.00 90 ILE A C 1
ATOM 688 O O . ILE A 1 90 ? 0.149 8.948 -7.716 1.00 97.00 90 ILE A O 1
ATOM 692 N N . TRP A 1 91 ? 0.100 9.883 -5.674 1.00 97.69 91 TRP A N 1
ATOM 693 C CA . TRP A 1 91 ? -0.937 10.866 -5.944 1.00 97.69 91 TRP A CA 1
ATOM 694 C C . TRP A 1 91 ? -0.292 12.247 -6.044 1.00 97.69 91 TRP A C 1
ATOM 696 O O . TRP A 1 91 ? 0.296 12.724 -5.071 1.00 97.69 91 TRP A O 1
ATOM 706 N N . ASP A 1 92 ? -0.404 12.868 -7.215 1.00 96.44 92 ASP A N 1
ATOM 707 C CA . ASP A 1 92 ? -0.021 14.255 -7.463 1.00 96.44 92 ASP A CA 1
ATOM 708 C C . ASP A 1 92 ? -1.169 15.160 -6.992 1.00 96.44 92 ASP A C 1
ATOM 710 O O . ASP A 1 92 ? -2.229 15.229 -7.625 1.00 96.44 92 ASP A O 1
ATOM 714 N N . VAL A 1 93 ? -0.984 15.830 -5.849 1.00 94.25 93 VAL A N 1
ATOM 715 C CA . VAL A 1 93 ? -2.001 16.712 -5.261 1.00 94.25 93 VAL A CA 1
ATOM 716 C C . VAL A 1 93 ? -2.263 17.934 -6.153 1.00 94.25 93 VAL A C 1
ATOM 718 O O . VAL A 1 93 ? -3.440 18.217 -6.391 1.00 94.25 93 VAL A O 1
ATOM 721 N N . PRO A 1 94 ? -1.257 18.659 -6.682 1.00 94.81 94 PRO A N 1
ATOM 722 C CA . PRO A 1 94 ? -1.497 19.762 -7.615 1.00 94.81 94 PRO A CA 1
ATOM 723 C C . PRO A 1 94 ? -2.359 19.402 -8.834 1.00 94.81 94 PRO A C 1
ATOM 725 O O . PRO A 1 94 ? -3.262 20.163 -9.187 1.00 94.81 94 PRO A O 1
ATOM 728 N N . HIS A 1 95 ? -2.108 18.254 -9.469 1.00 95.56 95 HIS A N 1
ATOM 729 C CA . HIS A 1 95 ? -2.780 17.855 -10.712 1.00 95.56 95 HIS A CA 1
ATOM 730 C C . HIS A 1 95 ? -3.942 16.875 -10.509 1.00 95.56 95 HIS A C 1
ATOM 732 O O . HIS A 1 95 ? -4.637 16.556 -11.475 1.00 95.56 95 HIS A O 1
ATOM 738 N N . GLN A 1 96 ? -4.175 16.427 -9.271 1.00 96.06 96 GLN A N 1
ATOM 739 C CA . GLN A 1 96 ? -5.244 15.504 -8.879 1.00 96.06 96 GLN A CA 1
ATOM 740 C C . GLN A 1 96 ? -5.258 14.228 -9.736 1.00 96.06 96 GLN A C 1
ATOM 742 O O . GLN A 1 96 ? -6.286 13.851 -10.306 1.00 96.06 96 GLN A O 1
ATOM 747 N N . ARG A 1 97 ? -4.099 13.572 -9.859 1.00 97.06 97 ARG A N 1
ATOM 748 C CA . ARG A 1 97 ? -3.957 12.342 -10.650 1.00 97.06 97 ARG A CA 1
ATOM 749 C C . ARG A 1 97 ? -2.947 11.373 -10.051 1.00 97.06 97 ARG A C 1
ATOM 751 O O . ARG A 1 97 ? -2.045 11.765 -9.317 1.00 97.06 97 ARG A O 1
ATOM 758 N N . TYR A 1 98 ? -3.090 10.106 -10.423 1.00 98.06 98 TYR A N 1
ATOM 759 C CA . TYR A 1 98 ? -2.077 9.093 -10.154 1.00 98.06 98 TYR A CA 1
ATOM 760 C C . TYR A 1 98 ? -0.949 9.164 -11.182 1.00 98.06 98 TYR A C 1
ATOM 762 O O . TYR A 1 98 ? -1.211 9.288 -12.381 1.00 98.06 98 TYR A O 1
ATOM 770 N N . GLU A 1 99 ? 0.290 9.014 -10.720 1.00 97.00 99 GLU A N 1
ATOM 771 C CA . GLU A 1 99 ? 1.476 8.939 -11.574 1.00 97.00 99 GLU A CA 1
ATOM 772 C C . GLU A 1 99 ? 2.394 7.796 -11.149 1.00 97.00 99 GLU A C 1
ATOM 774 O O . GLU A 1 99 ? 2.518 7.497 -9.963 1.00 97.00 99 GLU A O 1
ATOM 779 N N . LEU A 1 100 ? 3.047 7.171 -12.131 1.00 96.81 100 LEU A N 1
ATOM 780 C CA . LEU A 1 100 ? 4.136 6.233 -11.888 1.00 96.81 100 LEU A CA 1
ATOM 781 C C . LEU A 1 100 ? 5.461 6.993 -11.938 1.00 96.81 100 LEU A C 1
ATOM 783 O O . LEU A 1 100 ? 5.800 7.575 -12.968 1.00 96.81 100 LEU A O 1
ATOM 787 N N . MET A 1 101 ? 6.210 6.947 -10.845 1.00 94.81 101 MET A N 1
ATOM 788 C CA . MET A 1 101 ? 7.524 7.567 -10.719 1.00 94.81 101 MET A CA 1
ATOM 789 C C . MET A 1 101 ? 8.588 6.522 -10.407 1.00 94.81 101 MET A C 1
ATOM 791 O O . MET A 1 101 ? 8.337 5.559 -9.688 1.00 94.81 101 MET A O 1
ATOM 795 N N . GLU A 1 102 ? 9.790 6.732 -10.932 1.00 91.81 102 GLU A N 1
ATOM 796 C CA . GLU A 1 102 ? 10.970 5.947 -10.571 1.00 91.81 102 GLU A CA 1
ATOM 797 C C . GLU A 1 102 ? 11.795 6.765 -9.573 1.00 91.81 102 GLU A C 1
ATOM 799 O O . GLU A 1 102 ? 12.145 7.910 -9.885 1.00 91.81 102 GLU A O 1
ATOM 804 N N . PRO A 1 103 ? 12.078 6.236 -8.373 1.00 86.94 103 PRO A N 1
ATOM 805 C CA . PRO A 1 103 ? 12.897 6.944 -7.409 1.00 86.94 103 PRO A CA 1
ATOM 806 C C . PRO A 1 103 ? 14.362 6.964 -7.860 1.00 86.94 103 PRO A C 1
ATOM 808 O O . PRO A 1 103 ? 14.812 6.108 -8.626 1.00 86.94 103 PRO A O 1
ATOM 811 N N . GLU A 1 104 ? 15.137 7.934 -7.367 1.00 82.88 104 GLU A N 1
ATOM 812 C CA . GLU A 1 104 ? 16.579 7.947 -7.618 1.00 82.88 104 GLU A CA 1
ATOM 813 C C . GLU A 1 104 ? 17.220 6.756 -6.899 1.00 82.88 104 GLU A C 1
ATOM 815 O O . GLU A 1 104 ? 17.319 6.715 -5.671 1.00 82.88 104 GLU A O 1
ATOM 820 N N . ILE A 1 105 ? 17.651 5.776 -7.684 1.00 80.25 105 ILE A N 1
ATOM 821 C CA . ILE A 1 105 ? 18.294 4.567 -7.192 1.00 80.25 105 ILE A CA 1
ATOM 822 C C . ILE A 1 105 ? 19.672 4.898 -6.608 1.00 80.25 105 ILE A C 1
ATOM 824 O O . ILE A 1 105 ? 20.548 5.422 -7.294 1.00 80.25 105 ILE A O 1
ATOM 828 N N . LEU A 1 106 ? 19.881 4.524 -5.347 1.00 76.88 106 LEU A N 1
ATOM 829 C CA . LEU A 1 106 ? 21.152 4.666 -4.637 1.00 76.88 106 LEU A CA 1
ATOM 830 C C . LEU A 1 106 ? 21.999 3.389 -4.723 1.00 76.88 106 LEU A C 1
ATOM 832 O O . LEU A 1 106 ? 23.225 3.466 -4.778 1.00 76.88 106 LEU A O 1
ATOM 836 N N . SER A 1 107 ? 21.365 2.212 -4.722 1.00 72.75 107 SER A N 1
ATOM 837 C CA . SER A 1 107 ? 22.039 0.916 -4.850 1.00 72.75 107 SER A CA 1
ATOM 838 C C . SER A 1 107 ? 21.105 -0.139 -5.442 1.00 72.75 107 SER A C 1
ATOM 840 O O . SER A 1 107 ? 19.922 -0.174 -5.109 1.00 72.75 107 SER A O 1
ATOM 842 N N . LEU A 1 108 ? 21.657 -1.016 -6.284 1.00 75.44 108 LEU A N 1
ATOM 843 C CA . LEU A 1 108 ? 20.979 -2.179 -6.866 1.00 75.44 108 LEU A CA 1
ATOM 844 C C . LEU A 1 108 ? 21.830 -3.428 -6.666 1.00 75.44 108 LEU A C 1
ATOM 846 O O . LEU A 1 108 ? 23.051 -3.392 -6.845 1.00 75.44 108 LEU A O 1
ATOM 850 N N . GLY A 1 109 ? 21.181 -4.543 -6.354 1.00 65.31 109 GLY A N 1
ATOM 851 C CA . GLY A 1 109 ? 21.796 -5.860 -6.352 1.00 65.31 109 GLY A CA 1
ATOM 852 C C . GLY A 1 109 ? 20.770 -6.986 -6.474 1.00 65.31 109 GLY A C 1
ATOM 853 O O . GLY A 1 109 ? 19.568 -6.739 -6.493 1.00 65.31 109 GLY A O 1
ATOM 854 N N . PRO A 1 110 ? 21.231 -8.244 -6.577 1.00 57.97 110 PRO A N 1
ATOM 855 C CA . PRO A 1 110 ? 20.345 -9.400 -6.616 1.00 57.97 110 PRO A CA 1
ATOM 856 C C . PRO A 1 110 ? 19.703 -9.603 -5.233 1.00 57.97 110 PRO A C 1
ATOM 858 O O . PRO A 1 110 ? 20.305 -10.227 -4.359 1.00 57.97 110 PRO A O 1
ATOM 861 N N . GLY A 1 111 ? 18.499 -9.069 -5.027 1.00 58.72 111 GLY A N 1
ATOM 862 C CA . GLY A 1 111 ? 17.762 -9.133 -3.764 1.00 58.72 111 GLY A CA 1
ATOM 863 C C . GLY A 1 111 ? 17.769 -7.845 -2.940 1.00 58.72 111 GLY A C 1
ATOM 864 O O . GLY A 1 111 ? 17.407 -7.910 -1.764 1.00 58.72 111 GLY A O 1
ATOM 865 N N . HIS A 1 112 ? 18.218 -6.711 -3.493 1.00 69.00 112 HIS A N 1
ATOM 866 C CA . HIS A 1 112 ? 18.049 -5.415 -2.839 1.00 69.00 112 HIS A CA 1
ATOM 867 C C . HIS A 1 112 ? 18.014 -4.256 -3.836 1.00 69.00 112 HIS A C 1
ATOM 869 O O . HIS A 1 112 ? 18.859 -4.125 -4.727 1.00 69.00 112 HIS A O 1
ATOM 875 N N . VAL A 1 113 ? 17.118 -3.316 -3.560 1.00 71.50 113 VAL A N 1
ATOM 876 C CA . VAL A 1 113 ? 17.096 -1.992 -4.167 1.00 71.50 113 VAL A CA 1
ATOM 877 C C . VAL A 1 113 ? 16.985 -0.959 -3.053 1.00 71.50 113 VAL A C 1
ATOM 879 O O . VAL A 1 113 ? 16.150 -1.074 -2.161 1.00 71.50 113 VAL A O 1
ATOM 882 N N . SER A 1 114 ? 17.864 0.040 -3.062 1.00 72.38 114 SER A N 1
ATOM 883 C CA . SER A 1 114 ? 17.739 1.205 -2.188 1.00 72.38 114 SER A CA 1
ATOM 884 C C . SER A 1 114 ? 17.672 2.461 -3.029 1.00 72.38 114 SER A C 1
ATOM 886 O O . SER A 1 114 ? 18.363 2.592 -4.042 1.00 72.38 114 SER A O 1
ATOM 888 N N . TYR A 1 115 ? 16.829 3.394 -2.615 1.00 74.00 115 TYR A N 1
ATOM 889 C CA . TYR A 1 115 ? 16.581 4.613 -3.358 1.00 74.00 115 TYR A CA 1
ATOM 890 C C . TYR A 1 115 ? 16.342 5.790 -2.416 1.00 74.00 115 TYR A C 1
ATOM 892 O O . TYR A 1 115 ? 16.098 5.635 -1.218 1.00 74.00 115 TYR A O 1
ATOM 900 N N . ARG A 1 116 ? 16.490 6.993 -2.956 1.00 71.69 116 ARG A N 1
ATOM 901 C CA . ARG A 1 116 ? 16.289 8.243 -2.235 1.00 71.69 116 ARG A CA 1
ATOM 902 C C . ARG A 1 116 ? 14.794 8.501 -2.084 1.00 71.69 116 ARG A C 1
ATOM 904 O O . ARG A 1 116 ? 14.097 8.646 -3.081 1.00 71.69 116 ARG A O 1
ATOM 911 N N . ASN A 1 117 ? 14.327 8.627 -0.845 1.00 71.81 117 ASN A N 1
ATOM 912 C CA . ASN A 1 117 ? 12.934 8.949 -0.512 1.00 71.81 117 ASN A CA 1
ATOM 913 C C . ASN A 1 117 ? 12.634 10.450 -0.669 1.00 71.81 117 ASN A C 1
ATOM 915 O O . ASN A 1 117 ? 12.202 11.109 0.276 1.00 71.81 117 ASN A O 1
ATOM 919 N N . GLU A 1 118 ? 12.895 11.005 -1.851 1.00 79.75 118 GLU A N 1
ATOM 920 C CA . GLU A 1 118 ? 12.545 12.383 -2.198 1.00 79.75 118 GLU A CA 1
ATOM 921 C C . GLU A 1 118 ? 11.367 12.374 -3.172 1.00 79.75 118 GLU A C 1
ATOM 923 O O . GLU A 1 118 ? 11.477 11.931 -4.314 1.00 79.75 118 GLU A O 1
ATOM 928 N N . LEU A 1 119 ? 10.219 12.848 -2.693 1.00 84.06 119 LEU A N 1
ATOM 929 C CA . LEU A 1 119 ? 9.010 13.009 -3.493 1.00 84.06 119 LEU A CA 1
ATOM 930 C C . LEU A 1 119 ? 8.916 14.444 -4.012 1.00 84.06 119 LEU A C 1
ATOM 932 O O . LEU A 1 119 ? 9.336 15.368 -3.306 1.00 84.06 119 LEU A O 1
ATOM 936 N N . PRO A 1 120 ? 8.312 14.663 -5.193 1.00 85.19 120 PRO A N 1
ATOM 937 C CA . PRO A 1 120 ? 7.949 16.006 -5.612 1.00 85.19 120 PRO A CA 1
ATOM 938 C C . PRO A 1 120 ? 7.063 16.682 -4.563 1.00 85.19 120 PRO A C 1
ATOM 940 O O . PRO A 1 120 ? 6.255 16.037 -3.886 1.00 85.19 120 PRO A O 1
ATOM 943 N N . GLU A 1 121 ? 7.196 18.000 -4.438 1.00 87.75 121 GLU A N 1
ATOM 944 C CA . GLU A 1 121 ? 6.350 18.777 -3.538 1.00 87.75 121 GLU A CA 1
ATOM 945 C C . GLU A 1 121 ? 4.868 18.566 -3.884 1.00 87.75 121 GLU A C 1
ATOM 947 O O . GLU A 1 121 ? 4.472 18.596 -5.049 1.00 87.75 121 GLU A O 1
ATOM 952 N N . GLY A 1 122 ? 4.043 18.311 -2.866 1.00 90.56 122 GLY A N 1
ATOM 953 C CA . GLY A 1 122 ? 2.628 18.005 -3.071 1.00 90.56 122 GLY A CA 1
ATOM 954 C C . GLY A 1 122 ? 2.362 16.603 -3.628 1.00 90.56 122 GLY A C 1
ATOM 955 O O . GLY A 1 122 ? 1.308 16.386 -4.212 1.00 90.56 122 GLY A O 1
ATOM 956 N N . SER A 1 123 ? 3.278 15.648 -3.457 1.00 93.50 123 SER A N 1
ATOM 957 C CA . SER A 1 123 ? 3.048 14.243 -3.815 1.00 93.50 123 SER A CA 1
ATOM 958 C C . SER A 1 123 ? 2.983 13.336 -2.589 1.00 93.50 123 SER A C 1
ATOM 960 O O . SER A 1 123 ? 3.647 13.578 -1.581 1.00 93.50 123 SER A O 1
ATOM 962 N N . ALA A 1 124 ? 2.201 12.262 -2.684 1.00 94.06 124 ALA A N 1
ATOM 963 C CA . ALA A 1 124 ? 2.099 11.241 -1.644 1.00 94.06 124 ALA A CA 1
ATOM 964 C C . ALA A 1 124 ? 2.174 9.833 -2.248 1.00 94.06 124 ALA A C 1
ATOM 966 O O . ALA A 1 124 ? 1.472 9.541 -3.214 1.00 94.06 124 ALA A O 1
ATOM 967 N N . ILE A 1 125 ? 3.002 8.954 -1.674 1.00 95.06 125 ILE A N 1
ATOM 968 C CA . ILE A 1 125 ? 3.122 7.556 -2.121 1.00 95.06 125 ILE A CA 1
ATOM 969 C C . ILE A 1 125 ? 1.848 6.798 -1.761 1.00 95.06 125 ILE A C 1
ATOM 971 O O . ILE A 1 125 ? 1.425 6.781 -0.606 1.00 95.06 125 ILE A O 1
ATOM 975 N N . VAL A 1 126 ? 1.265 6.147 -2.762 1.00 96.56 126 VAL A N 1
ATOM 976 C CA . VAL A 1 126 ? 0.088 5.282 -2.639 1.00 96.56 126 VAL A CA 1
ATOM 977 C C . VAL A 1 126 ? 0.531 3.822 -2.613 1.00 96.56 126 VAL A C 1
ATOM 979 O O . VAL A 1 126 ? 0.130 3.065 -1.727 1.00 96.56 126 VAL A O 1
ATOM 982 N N . LEU A 1 127 ? 1.375 3.452 -3.580 1.00 95.88 127 LEU A N 1
ATOM 983 C CA . LEU A 1 127 ? 1.971 2.131 -3.730 1.00 95.88 127 LEU A CA 1
ATOM 984 C C . LEU A 1 127 ? 3.478 2.282 -3.918 1.00 95.88 127 LEU A C 1
ATOM 986 O O . LEU A 1 127 ? 3.914 2.984 -4.825 1.00 95.88 127 LEU A O 1
ATOM 990 N N . ASP A 1 128 ? 4.239 1.573 -3.103 1.00 94.50 128 ASP A N 1
ATOM 991 C CA . ASP A 1 128 ? 5.656 1.313 -3.302 1.00 94.50 128 ASP A CA 1
ATOM 992 C C . ASP A 1 128 ? 5.820 -0.091 -3.887 1.00 94.50 128 ASP A C 1
ATOM 994 O O . ASP A 1 128 ? 5.261 -1.056 -3.356 1.00 94.50 128 ASP A O 1
ATOM 998 N N . VAL A 1 129 ? 6.497 -0.204 -5.027 1.00 94.50 129 VAL A N 1
ATOM 999 C CA . VAL A 1 129 ? 6.654 -1.474 -5.730 1.00 94.50 129 VAL A CA 1
ATOM 1000 C C . VAL A 1 129 ? 8.085 -1.696 -6.180 1.00 94.50 129 VAL A C 1
ATOM 1002 O O . VAL A 1 129 ? 8.685 -0.850 -6.839 1.00 94.50 129 VAL A O 1
ATOM 1005 N N . HIS A 1 130 ? 8.599 -2.895 -5.922 1.00 94.06 130 HIS A N 1
ATOM 1006 C CA . HIS A 1 130 ? 9.843 -3.362 -6.519 1.00 94.06 130 HIS A CA 1
ATOM 1007 C C . HIS A 1 130 ? 9.726 -4.764 -7.109 1.00 94.06 130 HIS A C 1
ATOM 1009 O O . HIS A 1 130 ? 8.724 -5.468 -6.962 1.00 94.06 130 HIS A O 1
ATOM 1015 N N . THR A 1 131 ? 10.746 -5.157 -7.864 1.00 94.81 131 THR A N 1
ATOM 1016 C CA . THR A 1 131 ? 10.766 -6.416 -8.608 1.00 94.81 131 THR A CA 1
ATOM 1017 C C . THR A 1 131 ? 11.994 -7.231 -8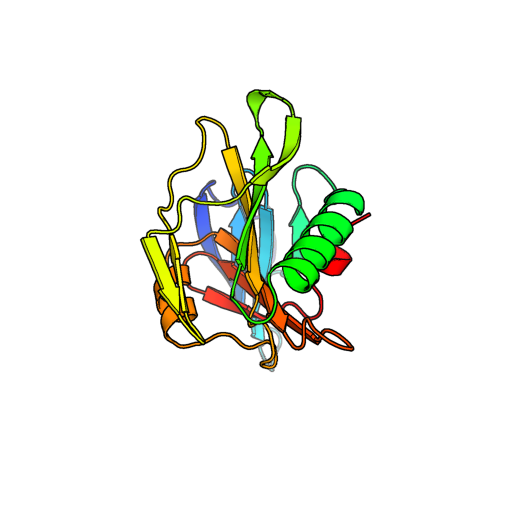.246 1.00 94.81 131 THR A C 1
ATOM 1019 O O . THR A 1 131 ? 13.061 -6.682 -8.013 1.00 94.81 131 THR A O 1
ATOM 1022 N N . HIS A 1 132 ? 11.846 -8.552 -8.239 1.00 94.50 132 HIS A N 1
ATOM 1023 C CA . HIS A 1 132 ? 12.908 -9.508 -7.907 1.00 94.50 132 HIS A CA 1
ATOM 1024 C C . HIS A 1 132 ? 13.487 -10.214 -9.149 1.00 94.50 132 HIS A C 1
ATOM 1026 O O . HIS A 1 132 ? 14.092 -11.289 -9.053 1.00 94.50 132 HIS A O 1
ATOM 1032 N N . GLY A 1 133 ? 13.245 -9.668 -10.347 1.00 93.56 133 GLY A N 1
ATOM 1033 C CA . GLY A 1 133 ? 13.695 -10.250 -11.610 1.00 93.56 133 GLY A CA 1
ATOM 1034 C C . GLY A 1 133 ? 13.262 -11.713 -11.755 1.00 93.56 133 GLY A C 1
ATOM 1035 O O . GLY A 1 133 ? 12.080 -12.019 -11.924 1.00 93.56 133 GLY A O 1
ATOM 1036 N N . ARG A 1 134 ? 14.219 -12.647 -11.683 1.00 95.44 134 ARG A N 1
ATOM 1037 C CA . ARG A 1 134 ? 13.951 -14.094 -11.795 1.00 95.44 134 ARG A CA 1
ATOM 1038 C C . ARG A 1 134 ? 13.534 -14.784 -10.499 1.00 95.44 134 ARG A C 1
ATOM 1040 O O . ARG A 1 134 ? 13.085 -15.925 -10.570 1.00 95.44 134 ARG A O 1
ATOM 1047 N N . MET A 1 135 ? 13.684 -14.145 -9.345 1.00 94.75 135 MET A N 1
ATOM 1048 C CA . MET A 1 135 ? 13.337 -14.754 -8.061 1.00 94.75 135 MET A CA 1
ATOM 1049 C C . MET A 1 135 ? 11.840 -14.594 -7.750 1.00 94.75 135 MET A C 1
ATOM 1051 O O . MET A 1 135 ? 11.192 -13.704 -8.303 1.00 94.75 135 MET A O 1
ATOM 1055 N N . PRO A 1 136 ? 11.261 -15.445 -6.883 1.00 95.38 136 PRO A N 1
ATOM 1056 C CA . PRO A 1 136 ? 9.902 -15.256 -6.379 1.00 95.38 136 PRO A CA 1
ATOM 1057 C C . PRO A 1 136 ? 9.727 -13.932 -5.619 1.00 95.38 136 PRO A C 1
ATOM 1059 O O . PRO A 1 136 ? 10.674 -13.421 -5.022 1.00 95.38 136 PRO A O 1
ATOM 1062 N N . ALA A 1 137 ? 8.497 -13.417 -5.584 1.00 94.62 137 ALA A N 1
ATOM 1063 C CA . ALA A 1 137 ? 8.124 -12.281 -4.750 1.00 94.62 137 ALA A CA 1
ATOM 1064 C C . ALA A 1 137 ? 8.119 -12.663 -3.264 1.00 94.62 137 ALA A C 1
ATOM 1066 O O . ALA A 1 137 ? 7.463 -13.631 -2.872 1.00 94.62 137 ALA A O 1
ATOM 1067 N N . PHE A 1 138 ? 8.824 -11.885 -2.447 1.00 93.44 138 PHE A N 1
ATOM 1068 C CA . PHE A 1 138 ? 8.791 -11.929 -0.985 1.00 93.44 138 PHE A CA 1
ATOM 1069 C C . PHE A 1 138 ? 9.332 -10.604 -0.432 1.00 93.44 138 PHE A C 1
ATOM 1071 O O . PHE A 1 138 ? 10.039 -9.904 -1.145 1.00 93.44 138 PHE A O 1
ATOM 1078 N N . PHE A 1 139 ? 9.031 -10.282 0.827 1.00 91.75 139 PHE A N 1
ATOM 1079 C CA . PHE A 1 139 ? 9.688 -9.180 1.536 1.00 91.75 139 PHE A CA 1
ATOM 1080 C C . PHE A 1 139 ? 10.899 -9.712 2.308 1.00 91.75 139 PHE A C 1
ATOM 1082 O O . PHE A 1 139 ? 10.806 -10.724 3.008 1.00 91.75 139 PHE A O 1
ATOM 1089 N N . SER A 1 140 ? 12.038 -9.054 2.143 1.00 89.19 140 SER A N 1
ATOM 1090 C CA . SER A 1 140 ? 13.288 -9.305 2.851 1.00 89.19 140 SER A CA 1
ATOM 1091 C C . SER A 1 140 ? 13.371 -8.491 4.148 1.00 89.19 140 SER A C 1
ATOM 1093 O O . SER A 1 140 ? 12.623 -7.541 4.370 1.00 89.19 140 SER A O 1
ATOM 1095 N N . GLY A 1 141 ? 14.355 -8.804 4.996 1.00 88.25 141 GLY A N 1
ATOM 1096 C CA . GLY A 1 141 ? 14.629 -7.989 6.185 1.00 88.25 141 GLY A CA 1
ATOM 1097 C C . GLY A 1 141 ? 15.117 -6.568 5.861 1.00 88.25 141 GLY A C 1
ATOM 1098 O O . GLY A 1 141 ? 14.990 -5.684 6.701 1.00 88.25 141 GLY A O 1
ATOM 1099 N N . VAL A 1 142 ? 15.659 -6.329 4.659 1.00 86.56 142 VAL A N 1
ATOM 1100 C CA . VAL A 1 142 ? 16.015 -4.973 4.201 1.00 86.56 142 VAL A CA 1
ATOM 1101 C C . VAL A 1 142 ? 14.745 -4.176 3.915 1.00 86.56 142 VAL A C 1
ATOM 1103 O O . VAL A 1 142 ? 14.640 -3.029 4.348 1.00 86.56 142 VAL A O 1
ATOM 1106 N N . ASP A 1 143 ? 13.754 -4.812 3.289 1.00 87.12 143 ASP A N 1
ATOM 1107 C CA . ASP A 1 143 ? 12.447 -4.203 3.025 1.00 87.12 143 ASP A CA 1
ATOM 1108 C C . ASP A 1 143 ? 11.727 -3.867 4.336 1.00 87.12 143 ASP A C 1
ATOM 1110 O O . ASP A 1 143 ? 11.174 -2.782 4.483 1.00 87.12 143 ASP A O 1
ATOM 1114 N N . ASP A 1 144 ? 11.779 -4.758 5.333 1.00 89.50 144 ASP A N 1
ATOM 1115 C CA . ASP A 1 144 ? 11.227 -4.506 6.675 1.00 89.50 144 ASP A CA 1
ATOM 1116 C C . ASP A 1 144 ? 11.838 -3.271 7.346 1.00 89.50 144 ASP A C 1
ATOM 1118 O O . ASP A 1 144 ? 11.135 -2.520 8.021 1.00 89.50 144 ASP A O 1
ATOM 1122 N N . VAL A 1 145 ? 13.147 -3.058 7.183 1.00 86.75 145 VAL A N 1
ATOM 1123 C CA . VAL A 1 145 ? 13.840 -1.890 7.741 1.00 86.75 145 VAL A CA 1
ATOM 1124 C C . VAL A 1 145 ? 13.471 -0.620 6.973 1.00 86.75 145 VAL A C 1
ATOM 1126 O O . VAL A 1 145 ? 13.205 0.402 7.604 1.00 86.75 145 VAL A O 1
ATOM 1129 N N . SER A 1 146 ? 13.413 -0.689 5.638 1.00 82.56 146 SER A N 1
ATOM 1130 C CA . SER A 1 146 ? 13.006 0.434 4.780 1.00 82.56 146 SER A CA 1
ATOM 1131 C C . SER A 1 146 ? 11.585 0.909 5.106 1.00 82.56 146 SER A C 1
ATOM 1133 O O . SER A 1 146 ? 11.321 2.106 5.225 1.00 82.56 146 SER A O 1
ATOM 1135 N N . ASP A 1 147 ? 10.684 -0.039 5.368 1.00 86.38 147 ASP A N 1
ATOM 1136 C CA . ASP A 1 147 ? 9.267 0.220 5.601 1.00 86.38 147 ASP A CA 1
ATOM 1137 C C . ASP A 1 147 ? 8.936 0.713 7.024 1.00 86.38 147 ASP A C 1
ATOM 1139 O O . ASP A 1 147 ? 7.789 1.062 7.299 1.00 86.38 147 ASP A O 1
ATOM 1143 N N . GLN A 1 148 ? 9.883 0.815 7.961 1.00 85.25 148 GLN A N 1
ATOM 1144 C CA . GLN A 1 148 ? 9.557 1.131 9.367 1.00 85.25 148 GLN A CA 1
ATOM 1145 C C . GLN A 1 148 ? 8.802 2.450 9.595 1.00 85.25 148 GLN A C 1
ATOM 1147 O O . GLN A 1 148 ? 8.149 2.607 10.626 1.00 85.25 148 GLN A O 1
ATOM 1152 N N . GLN A 1 149 ? 8.893 3.407 8.672 1.00 77.75 149 GLN A N 1
ATOM 1153 C CA . GLN A 1 149 ? 8.252 4.722 8.803 1.00 77.75 149 GLN A CA 1
ATOM 1154 C C . GLN A 1 149 ? 7.251 5.027 7.680 1.00 77.75 149 GLN A C 1
ATOM 1156 O O . GLN A 1 149 ? 6.746 6.144 7.590 1.00 77.75 149 GLN A O 1
ATOM 1161 N N . GLY A 1 150 ? 6.953 4.049 6.823 1.00 87.12 150 GLY A N 1
ATOM 1162 C CA . GLY A 1 150 ? 6.077 4.234 5.670 1.00 87.12 150 GLY A CA 1
ATOM 1163 C C . GLY A 1 150 ? 4.585 4.156 6.001 1.00 87.12 150 GLY A C 1
ATOM 1164 O O . GLY A 1 150 ? 4.169 3.482 6.942 1.00 87.12 150 GLY A O 1
ATOM 1165 N N . PHE A 1 151 ? 3.756 4.825 5.198 1.00 93.38 151 PHE A N 1
ATOM 1166 C CA . PHE A 1 151 ? 2.302 4.638 5.202 1.00 93.38 151 PHE A CA 1
ATOM 1167 C C . PHE A 1 151 ? 1.775 4.574 3.764 1.00 93.38 151 PHE A C 1
ATOM 1169 O O . PHE A 1 151 ? 1.308 5.566 3.207 1.00 93.38 151 PHE A O 1
ATOM 1176 N N . TYR A 1 152 ? 1.880 3.385 3.177 1.00 95.06 152 TYR A N 1
ATOM 1177 C CA . TYR A 1 152 ? 1.549 3.072 1.787 1.00 95.06 152 TYR A CA 1
ATOM 1178 C C . TYR A 1 152 ? 1.251 1.575 1.641 1.00 95.06 152 TYR A C 1
ATOM 1180 O O . TYR A 1 152 ? 1.479 0.776 2.556 1.00 95.06 152 TYR A O 1
ATOM 1188 N N . ILE A 1 153 ? 0.735 1.187 0.481 1.00 95.50 153 ILE A N 1
ATOM 1189 C CA . ILE A 1 153 ? 0.686 -0.216 0.068 1.00 95.50 153 ILE A CA 1
ATOM 1190 C C . ILE A 1 153 ? 2.082 -0.580 -0.444 1.00 95.50 153 ILE A C 1
ATOM 1192 O O . ILE A 1 153 ? 2.649 0.178 -1.218 1.00 95.50 153 ILE A O 1
ATOM 1196 N N . ALA A 1 154 ? 2.643 -1.710 -0.028 1.00 94.69 154 ALA A N 1
ATOM 1197 C CA . ALA A 1 154 ? 3.911 -2.216 -0.546 1.00 94.69 154 ALA A CA 1
ATOM 1198 C C . ALA A 1 154 ? 3.667 -3.483 -1.377 1.00 94.69 154 ALA A C 1
ATOM 1200 O O . ALA A 1 154 ? 2.861 -4.343 -0.993 1.00 94.69 154 ALA A O 1
ATOM 1201 N N . GLY A 1 155 ? 4.359 -3.605 -2.507 1.00 94.44 155 GLY A N 1
ATOM 1202 C CA . GLY A 1 155 ? 4.226 -4.718 -3.440 1.00 94.44 155 GLY A CA 1
ATOM 1203 C C . GLY A 1 155 ? 5.567 -5.199 -3.985 1.00 94.44 155 GLY A C 1
ATOM 1204 O O . GLY A 1 155 ? 6.423 -4.408 -4.351 1.00 94.44 155 GLY A O 1
ATOM 1205 N N . VAL A 1 156 ? 5.723 -6.513 -4.104 1.00 94.94 156 VAL A N 1
ATOM 1206 C CA . VAL A 1 156 ? 6.873 -7.143 -4.759 1.00 94.94 156 VAL A CA 1
ATOM 1207 C C . VAL A 1 156 ? 6.377 -7.986 -5.918 1.00 94.94 156 VAL A C 1
ATOM 1209 O O . VAL A 1 156 ? 5.461 -8.794 -5.743 1.00 94.94 156 VAL A O 1
ATOM 1212 N N . ILE A 1 157 ? 6.992 -7.831 -7.089 1.00 95.56 157 ILE A N 1
ATOM 1213 C CA . ILE A 1 157 ? 6.731 -8.668 -8.265 1.00 95.56 157 ILE A CA 1
ATOM 1214 C C . ILE A 1 157 ? 7.929 -9.583 -8.505 1.00 95.56 157 ILE A C 1
ATOM 1216 O O . ILE A 1 157 ? 9.051 -9.133 -8.723 1.00 95.56 157 ILE A O 1
ATOM 1220 N N . GLY A 1 158 ? 7.689 -10.888 -8.488 1.00 95.50 158 GLY A N 1
ATOM 1221 C CA . GLY A 1 158 ? 8.696 -11.905 -8.756 1.00 95.50 158 GLY A CA 1
ATOM 1222 C C . GLY A 1 158 ? 8.380 -12.703 -10.008 1.00 95.50 158 GLY A C 1
ATOM 1223 O O . GLY A 1 158 ? 7.321 -12.551 -10.615 1.00 95.50 158 GLY A O 1
ATOM 1224 N N . LEU A 1 159 ? 9.311 -13.579 -10.390 1.00 96.50 159 LEU A N 1
ATOM 1225 C CA . LEU A 1 159 ? 9.224 -14.427 -11.583 1.00 96.50 159 LEU A CA 1
ATOM 1226 C C . LEU A 1 159 ? 8.907 -13.615 -12.854 1.00 96.50 159 LEU A C 1
ATOM 1228 O O . LEU A 1 159 ? 8.099 -14.012 -13.690 1.00 96.50 159 LEU A O 1
ATOM 1232 N N . CYS A 1 160 ? 9.568 -12.468 -13.019 1.00 96.56 160 CYS A N 1
ATOM 1233 C CA . CYS A 1 160 ? 9.270 -11.471 -14.050 1.00 96.56 160 CYS A CA 1
ATOM 1234 C C . CYS A 1 160 ? 9.509 -11.944 -15.495 1.00 96.56 160 CYS A C 1
ATOM 1236 O O . CYS A 1 160 ? 9.035 -11.305 -16.432 1.00 96.56 160 CYS A O 1
ATOM 1238 N N . HIS A 1 161 ? 10.202 -13.071 -15.666 1.00 94.12 161 HIS A N 1
ATOM 1239 C CA . HIS A 1 161 ? 10.479 -13.731 -16.945 1.00 94.12 161 HIS A CA 1
ATOM 1240 C C . HIS A 1 161 ? 9.420 -14.768 -17.359 1.00 94.12 161 HIS A C 1
ATOM 1242 O O . HIS A 1 161 ? 9.504 -15.294 -18.466 1.00 94.12 161 HIS A O 1
ATOM 1248 N N . ASP A 1 162 ? 8.469 -15.096 -16.482 1.00 94.56 162 ASP A N 1
ATOM 1249 C CA . ASP A 1 162 ? 7.460 -16.141 -16.688 1.00 94.56 162 ASP A CA 1
ATOM 1250 C C . ASP A 1 162 ? 6.119 -15.691 -16.063 1.00 94.56 162 ASP A C 1
ATOM 1252 O O . ASP A 1 162 ? 5.762 -14.505 -16.089 1.00 94.56 162 ASP A O 1
ATOM 1256 N N . ARG A 1 163 ? 5.351 -16.622 -15.488 1.00 94.94 163 ARG A N 1
ATOM 1257 C CA . ARG A 1 163 ? 4.163 -16.349 -14.690 1.00 94.94 163 ARG A CA 1
ATOM 1258 C C . ARG A 1 163 ? 4.547 -15.648 -13.387 1.00 94.94 163 ARG A C 1
ATOM 1260 O O . ARG A 1 163 ? 4.852 -16.294 -12.384 1.00 94.94 163 ARG A O 1
ATOM 1267 N N . LYS A 1 164 ? 4.455 -14.319 -13.423 1.00 95.25 164 LYS A N 1
ATOM 1268 C CA . LYS A 1 164 ? 4.686 -13.431 -12.282 1.00 95.25 164 LYS A CA 1
ATOM 1269 C C . LYS A 1 164 ? 3.918 -13.879 -11.040 1.00 95.25 164 LYS A C 1
ATOM 1271 O O . LYS A 1 164 ? 2.757 -14.293 -11.126 1.00 95.25 164 LYS A O 1
ATOM 1276 N N . ASN A 1 165 ? 4.560 -13.754 -9.886 1.00 94.88 165 ASN A N 1
ATOM 1277 C CA . ASN A 1 165 ? 3.905 -13.849 -8.588 1.00 94.88 165 ASN A CA 1
ATOM 1278 C C . ASN A 1 165 ? 4.062 -12.533 -7.822 1.00 94.88 165 ASN A C 1
ATOM 1280 O O . ASN A 1 165 ? 4.917 -11.712 -8.148 1.00 94.88 165 ASN A O 1
ATOM 1284 N N . TYR A 1 166 ? 3.208 -12.337 -6.823 1.00 94.69 166 TYR A N 1
ATOM 1285 C CA . TYR A 1 166 ? 3.096 -11.073 -6.111 1.00 94.69 166 TYR A CA 1
ATOM 1286 C C . TYR A 1 166 ? 3.127 -11.332 -4.610 1.00 94.69 166 TYR A C 1
ATOM 1288 O O . TYR A 1 166 ? 2.507 -12.286 -4.134 1.00 94.69 166 TYR A O 1
ATOM 1296 N N . ALA A 1 167 ? 3.834 -10.478 -3.880 1.00 94.25 167 ALA A N 1
ATOM 1297 C CA . ALA A 1 167 ? 3.769 -10.392 -2.429 1.00 94.25 167 ALA A CA 1
ATOM 1298 C C . ALA A 1 167 ? 3.366 -8.969 -2.066 1.00 94.25 167 ALA A C 1
ATOM 1300 O O . ALA A 1 167 ? 3.874 -8.015 -2.648 1.00 94.25 167 ALA A O 1
ATOM 1301 N N . THR A 1 168 ? 2.426 -8.820 -1.141 1.00 93.94 168 THR A N 1
ATOM 1302 C CA . THR A 1 168 ? 1.825 -7.520 -0.853 1.00 93.94 168 THR A CA 1
ATOM 1303 C C . THR A 1 168 ? 1.543 -7.347 0.618 1.00 93.94 168 THR A C 1
ATOM 1305 O O . THR A 1 168 ? 1.054 -8.261 1.283 1.00 93.94 168 THR A O 1
ATOM 1308 N N . ARG A 1 169 ? 1.793 -6.140 1.117 1.00 94.62 169 ARG A N 1
ATOM 1309 C CA . ARG A 1 169 ? 1.455 -5.753 2.483 1.00 94.62 169 ARG A CA 1
ATOM 1310 C C . ARG A 1 169 ? 0.958 -4.323 2.533 1.00 94.62 169 ARG A C 1
ATOM 1312 O O . ARG A 1 169 ? 1.320 -3.494 1.708 1.00 94.62 169 ARG A O 1
ATOM 1319 N N . MET A 1 170 ? 0.135 -4.036 3.525 1.00 95.19 170 MET A N 1
ATOM 1320 C CA . MET A 1 170 ? -0.123 -2.671 3.943 1.00 95.19 170 MET A CA 1
ATOM 1321 C C . MET A 1 170 ? 0.902 -2.297 5.010 1.00 95.19 170 MET A C 1
ATOM 1323 O O . MET A 1 170 ? 1.004 -2.988 6.026 1.00 95.19 170 MET A O 1
ATOM 1327 N N . ASN A 1 171 ? 1.623 -1.203 4.792 1.00 95.06 171 ASN A N 1
ATOM 1328 C CA . ASN A 1 171 ? 2.511 -0.618 5.781 1.00 95.06 171 ASN A CA 1
ATOM 1329 C C . ASN A 1 171 ? 1.810 0.564 6.460 1.00 95.06 171 ASN A C 1
ATOM 1331 O O . ASN A 1 171 ? 1.336 1.483 5.792 1.00 95.06 171 ASN A O 1
ATOM 1335 N N . VAL A 1 172 ? 1.709 0.528 7.788 1.00 94.62 172 VAL A N 1
ATOM 1336 C CA . VAL A 1 172 ? 1.128 1.603 8.598 1.00 94.62 172 VAL A CA 1
ATOM 1337 C C . VAL A 1 172 ? 2.115 1.973 9.698 1.00 94.62 172 VAL A C 1
ATOM 1339 O O . VAL A 1 172 ? 2.036 1.458 10.810 1.00 94.62 172 VAL A O 1
ATOM 1342 N N . ASN A 1 173 ? 3.040 2.881 9.393 1.00 90.00 173 ASN A N 1
ATOM 1343 C CA . ASN A 1 173 ? 4.088 3.359 10.299 1.00 90.00 173 ASN A CA 1
ATOM 1344 C C . ASN A 1 173 ? 4.893 2.207 10.933 1.00 90.00 173 ASN A C 1
ATOM 1346 O O . ASN A 1 173 ? 5.042 2.154 12.155 1.00 90.00 173 ASN A O 1
ATOM 1350 N N . GLY A 1 174 ? 5.327 1.242 10.113 1.00 89.69 174 GLY A N 1
ATOM 1351 C CA . GLY A 1 174 ? 6.094 0.074 10.561 1.00 89.69 174 GLY A CA 1
ATOM 1352 C C . GLY A 1 174 ? 5.247 -1.093 11.075 1.00 89.69 174 GLY A C 1
ATOM 1353 O O . GLY A 1 174 ? 5.788 -2.130 11.456 1.00 89.69 174 GLY A O 1
ATOM 1354 N N . HIS A 1 175 ? 3.917 -0.965 11.072 1.00 93.06 175 HIS A N 1
ATOM 1355 C CA . HIS A 1 175 ? 3.012 -2.093 11.272 1.00 93.06 175 HIS A CA 1
ATOM 1356 C C . HIS A 1 175 ? 2.636 -2.711 9.924 1.00 93.06 175 HIS A C 1
ATOM 1358 O O . HIS A 1 175 ? 1.981 -2.066 9.102 1.00 93.06 175 HIS A O 1
ATOM 1364 N N . PHE A 1 176 ? 3.030 -3.967 9.717 1.00 94.44 176 PHE A N 1
ATOM 1365 C CA . PHE A 1 176 ? 2.774 -4.701 8.480 1.00 94.44 176 PHE A CA 1
ATOM 1366 C C . PHE A 1 176 ? 1.519 -5.557 8.597 1.00 94.44 176 PHE A C 1
ATOM 1368 O O . PHE A 1 176 ? 1.379 -6.356 9.524 1.00 94.44 176 PHE A O 1
ATOM 1375 N N . PHE A 1 177 ? 0.619 -5.403 7.633 1.00 94.44 177 PHE A N 1
ATOM 1376 C CA . PHE A 1 177 ? -0.602 -6.193 7.533 1.00 94.44 177 PHE A CA 1
ATOM 1377 C C . PHE A 1 177 ? -0.659 -6.888 6.184 1.00 94.44 177 PHE A C 1
ATOM 1379 O O . PHE A 1 177 ? -0.405 -6.264 5.152 1.00 94.44 177 PHE A O 1
ATOM 1386 N N . ASP A 1 178 ? -1.052 -8.159 6.184 1.00 89.00 178 ASP A N 1
ATOM 1387 C CA . ASP A 1 178 ? -1.258 -8.904 4.948 1.00 89.00 178 ASP A CA 1
ATOM 1388 C C . ASP A 1 178 ? -2.286 -8.196 4.062 1.00 89.00 178 ASP A C 1
ATOM 1390 O O . ASP A 1 178 ? -3.437 -7.966 4.448 1.00 89.00 178 ASP A O 1
ATOM 1394 N N . CYS A 1 179 ? -1.877 -7.904 2.833 1.00 85.38 179 CYS A N 1
ATOM 1395 C CA . CYS A 1 179 ? -2.775 -7.533 1.757 1.00 85.38 179 CYS A CA 1
ATOM 1396 C C . CYS A 1 179 ? -2.779 -8.719 0.797 1.00 85.38 179 CYS A C 1
ATOM 1398 O O . CYS A 1 179 ? -1.720 -9.114 0.330 1.00 85.38 179 CYS A O 1
ATOM 1400 N N . LYS A 1 180 ? -3.929 -9.355 0.542 1.00 73.69 180 LYS A N 1
ATOM 1401 C CA . LYS A 1 180 ? -3.948 -10.588 -0.269 1.00 73.69 180 LYS A CA 1
ATOM 1402 C C . LYS A 1 180 ? -3.609 -10.342 -1.739 1.00 73.69 180 LYS A C 1
ATOM 1404 O O . LYS A 1 180 ? -3.060 -11.233 -2.377 1.00 73.69 180 LYS A O 1
ATOM 1409 N N . ASP A 1 181 ? -3.991 -9.179 -2.263 1.00 79.44 181 ASP A N 1
ATOM 1410 C CA . ASP A 1 181 ? -3.739 -8.784 -3.645 1.00 79.44 181 ASP A CA 1
ATOM 1411 C C . ASP A 1 181 ? -3.892 -7.263 -3.799 1.00 79.44 181 ASP A C 1
ATOM 1413 O O . ASP A 1 181 ? -5.002 -6.735 -3.720 1.00 79.44 181 ASP A O 1
ATOM 1417 N N . PHE A 1 182 ? -2.786 -6.553 -4.026 1.00 82.06 182 PHE A N 1
ATOM 1418 C CA . PHE A 1 182 ? -2.810 -5.102 -4.240 1.00 82.06 182 PHE A CA 1
ATOM 1419 C C . PHE A 1 182 ? -3.476 -4.705 -5.561 1.00 82.06 182 PHE A C 1
ATOM 1421 O O . PHE A 1 182 ? -3.891 -3.562 -5.724 1.00 82.06 182 PHE A O 1
ATOM 1428 N N . ARG A 1 183 ? -3.618 -5.640 -6.508 1.00 86.69 183 ARG A N 1
ATOM 1429 C CA . ARG A 1 183 ? -4.248 -5.361 -7.803 1.00 86.69 183 ARG A CA 1
ATOM 1430 C C . ARG A 1 183 ? -5.732 -5.025 -7.652 1.00 86.69 183 ARG A C 1
ATOM 1432 O O . ARG A 1 183 ? -6.294 -4.394 -8.531 1.00 86.69 183 ARG A O 1
ATOM 1439 N N . LEU A 1 184 ? -6.339 -5.368 -6.511 1.00 88.38 184 LEU A N 1
ATOM 1440 C CA . LEU A 1 184 ? -7.705 -4.972 -6.145 1.00 88.38 184 LEU A CA 1
ATOM 1441 C C . LEU A 1 184 ? -7.868 -3.462 -5.921 1.00 88.38 184 LEU A C 1
ATOM 1443 O O . LEU A 1 184 ? -8.990 -2.987 -5.790 1.00 88.38 184 LEU A O 1
ATOM 1447 N N . PHE A 1 185 ? -6.766 -2.715 -5.839 1.00 91.38 185 PHE A N 1
ATOM 1448 C CA . PHE A 1 185 ? -6.786 -1.258 -5.767 1.00 91.38 185 PHE A CA 1
ATOM 1449 C C . PHE A 1 185 ? -6.792 -0.587 -7.145 1.00 91.38 185 PHE A C 1
ATOM 1451 O O . PHE A 1 185 ? -6.790 0.643 -7.195 1.00 91.38 185 PHE A O 1
ATOM 1458 N N . PHE A 1 186 ? -6.777 -1.365 -8.233 1.00 94.69 186 PHE A N 1
ATOM 1459 C CA . PHE A 1 186 ? -6.760 -0.861 -9.601 1.00 94.69 186 PHE A CA 1
ATOM 1460 C C . PHE A 1 186 ? -8.098 -1.095 -10.303 1.00 94.69 186 PHE A C 1
ATOM 1462 O O . PHE A 1 186 ? -8.628 -2.199 -10.211 1.00 94.69 186 PHE A O 1
ATOM 1469 N N . ASP A 1 187 ? -8.572 -0.095 -11.053 1.00 91.56 187 ASP A N 1
ATOM 1470 C CA . ASP A 1 187 ? -9.742 -0.170 -11.950 1.00 91.56 187 ASP A CA 1
ATOM 1471 C C . ASP A 1 187 ? -9.481 0.546 -13.291 1.00 91.56 187 ASP A C 1
ATOM 1473 O O . ASP A 1 187 ? -8.606 1.448 -13.354 1.00 91.56 187 ASP A O 1
#

Sequence (187 aa):
MQPLFGEKLPAPEPGKHRFVIGQEGVVIEAINEVLEVRLPVARSIVKLPYGALGEQGVRLRHGPIPITLLAAIEQKATSTCPDEWAGWVIWDVPHQRYELMEPEILSLGPGHVSYRNELPEGSAIVLDVHTHGRMPAFFSGVDDVSDQQGFYIAGVIGLCHDRKNYATRMNVNGHFFDCKDFRLFFD